Protein AF-0000000066530094 (afdb_homodimer)

Nearest PDB structures (foldseek):
  2plg-assembly1_A  TM=6.457E-01  e=2.952E-02  Synechococcus elongatus
  6mr3-assembly2_C-2  TM=5.557E-01  e=5.091E+00  Streptococcus mutans UA159
  1m5x-assembly1_B  TM=3.808E-01  e=1.757E+00  Monomastix sp. OKE-1
  1bv8-assembly1_A  TM=3.230E-01  e=1.486E+00  Homo sapiens
  3fd2-assembly1_A  TM=3.458E-01  e=4.552E+00  Monomastix sp. OKE-1

Solvent-accessible surface area (backbone atoms only — not comparable to full-atom values): 17497 Å² total; per-residue (Å²): 128,86,78,78,70,62,38,46,54,41,32,73,66,59,50,50,48,52,43,41,73,73,71,34,62,75,41,82,43,74,56,95,86,43,64,31,39,36,38,52,58,96,86,45,59,32,38,38,39,69,56,51,72,42,92,54,81,82,24,18,26,28,34,30,42,36,32,69,42,78,55,84,78,79,77,64,85,58,53,47,53,53,46,33,62,74,46,78,69,44,36,44,24,74,57,91,58,24,42,34,41,34,34,65,45,75,28,40,58,13,23,29,67,51,19,55,49,47,52,55,52,47,49,54,50,49,52,52,50,49,54,52,48,52,53,52,49,50,51,52,51,50,50,52,51,50,54,52,52,63,70,64,52,75,76,76,70,80,124,128,88,78,78,70,62,38,46,52,39,35,73,64,57,49,48,49,54,43,39,74,72,72,36,62,76,43,83,43,75,56,96,87,43,64,32,39,37,37,53,59,97,85,46,58,32,37,38,39,67,56,50,71,44,92,52,81,82,25,18,27,27,35,33,43,36,32,70,41,76,54,83,78,80,76,64,87,59,53,44,54,53,46,34,62,72,46,78,69,45,35,44,24,74,56,90,60,24,42,34,42,35,34,64,47,77,28,39,59,13,22,29,67,53,19,55,49,46,52,56,52,48,50,54,51,49,52,52,50,49,54,51,50,52,53,51,49,50,50,50,52,50,51,53,52,49,54,52,52,62,69,65,53,72,76,76,70,83,124

Structure (mmCIF, N/CA/C/O backbone):
data_AF-0000000066530094-model_v1
#
loop_
_entity.id
_entity.type
_entity.pdbx_description
1 polymer 'YbjN domain-containing protein'
#
loop_
_atom_site.group_PDB
_atom_site.id
_atom_site.type_symbol
_atom_site.label_atom_id
_atom_site.label_alt_id
_atom_site.label_comp_id
_atom_site.label_asym_id
_atom_site.label_entity_id
_atom_site.label_seq_id
_atom_site.pdbx_PDB_ins_code
_atom_site.Cartn_x
_atom_site.Cartn_y
_atom_site.Cartn_z
_atom_site.occupancy
_atom_site.B_iso_or_equiv
_atom_site.auth_seq_id
_atom_site.auth_comp_id
_atom_site.auth_asym_id
_atom_site.auth_atom_id
_atom_site.pdbx_PDB_model_num
ATOM 1 N N . MET A 1 1 ? -3 -33.188 -10.383 1 38.59 1 MET A N 1
ATOM 2 C CA . MET A 1 1 ? -2.695 -32 -9.562 1 38.59 1 MET A CA 1
ATOM 3 C C . MET A 1 1 ? -3.41 -30.766 -10.086 1 38.59 1 MET A C 1
ATOM 5 O O . MET A 1 1 ? -3.354 -30.469 -11.281 1 38.59 1 MET A O 1
ATOM 9 N N . ASN A 1 2 ? -4.605 -30.344 -9.766 1 48.72 2 ASN A N 1
ATOM 10 C CA . ASN A 1 2 ? -5.52 -29.375 -10.344 1 48.72 2 ASN A CA 1
ATOM 11 C C . ASN A 1 2 ? -4.809 -28.062 -10.672 1 48.72 2 ASN A C 1
ATOM 13 O O . ASN A 1 2 ? -4.211 -27.438 -9.797 1 48.72 2 ASN A O 1
ATOM 17 N N . ASP A 1 3 ? -4.277 -27.875 -11.859 1 63.25 3 ASP A N 1
ATOM 18 C CA . ASP A 1 3 ? -3.434 -26.812 -12.398 1 63.25 3 ASP A CA 1
ATOM 19 C C . ASP A 1 3 ? -4.035 -25.438 -12.117 1 63.25 3 ASP A C 1
ATOM 21 O O . ASP A 1 3 ? -5.145 -25.141 -12.57 1 63.25 3 ASP A O 1
ATOM 25 N N . ILE A 1 4 ? -3.777 -24.781 -10.992 1 76.88 4 ILE A N 1
ATOM 26 C CA . ILE A 1 4 ? -4.262 -23.438 -10.703 1 76.88 4 ILE A CA 1
ATOM 27 C C . ILE A 1 4 ? -3.832 -22.484 -11.82 1 76.88 4 ILE A C 1
ATOM 29 O O . ILE A 1 4 ? -2.662 -22.469 -12.203 1 76.88 4 ILE A O 1
ATOM 33 N N . THR A 1 5 ? -4.918 -22.016 -12.484 1 88.75 5 THR A N 1
ATOM 34 C CA . THR A 1 5 ? -4.645 -21.016 -13.508 1 88.75 5 THR A CA 1
ATOM 35 C C . THR A 1 5 ? -4.332 -19.656 -12.859 1 88.75 5 THR A C 1
ATOM 37 O O . THR A 1 5 ? -5.168 -19.094 -12.148 1 88.75 5 THR A O 1
ATOM 40 N N . LEU A 1 6 ? -3.172 -19.172 -13.148 1 95.5 6 LEU A N 1
ATOM 41 C CA . LEU A 1 6 ? -2.715 -17.906 -12.562 1 95.5 6 LEU A CA 1
ATOM 42 C C . LEU A 1 6 ? -3.43 -16.734 -13.211 1 95.5 6 LEU A C 1
ATOM 44 O O . LEU A 1 6 ? -3.75 -16.766 -14.398 1 95.5 6 LEU A O 1
ATOM 48 N N . ILE A 1 7 ? -3.721 -15.773 -12.406 1 97.31 7 ILE A N 1
ATOM 49 C CA . ILE A 1 7 ? -4.227 -14.484 -12.859 1 97.31 7 ILE A CA 1
ATOM 50 C C . ILE A 1 7 ? -3.059 -13.523 -13.102 1 97.31 7 ILE A C 1
ATOM 52 O O . ILE A 1 7 ? -2.451 -13.023 -12.156 1 97.31 7 ILE A O 1
ATOM 56 N N . GLU A 1 8 ? -2.75 -13.266 -14.297 1 97.56 8 GLU A N 1
ATOM 57 C CA . GLU A 1 8 ? -1.594 -12.438 -14.633 1 97.56 8 GLU A CA 1
ATOM 58 C C . GLU A 1 8 ? -2.014 -11.016 -14.984 1 97.56 8 GLU A C 1
ATOM 60 O O . GLU A 1 8 ? -1.176 -10.109 -15.062 1 97.56 8 GLU A O 1
ATOM 65 N N . HIS A 1 9 ? -3.229 -10.859 -15.227 1 98.25 9 HIS A N 1
ATOM 66 C CA . HIS A 1 9 ? -3.896 -9.602 -15.531 1 98.25 9 HIS A CA 1
ATOM 67 C C . HIS A 1 9 ? -5.395 -9.688 -15.266 1 98.25 9 HIS A C 1
ATOM 69 O O . HIS A 1 9 ? -5.934 -10.789 -15.094 1 98.25 9 HIS A O 1
ATOM 75 N N . LEU A 1 10 ? -6.027 -8.562 -15.164 1 98.06 10 LEU A N 1
ATOM 76 C CA . LEU A 1 10 ? -7.449 -8.508 -14.844 1 98.06 10 LEU A CA 1
ATOM 77 C C . LEU A 1 10 ? -8.211 -7.707 -15.898 1 98.06 10 LEU A C 1
ATOM 79 O O . LEU A 1 10 ? -7.699 -6.707 -16.406 1 98.06 10 LEU A O 1
ATOM 83 N N . SER A 1 11 ? -9.352 -8.156 -16.188 1 97.94 11 SER A N 1
ATOM 84 C CA . SER A 1 11 ? -10.336 -7.375 -16.938 1 97.94 11 SER A CA 1
ATOM 85 C C . SER A 1 11 ? -11.461 -6.883 -16.031 1 97.94 11 SER A C 1
ATOM 87 O O . SER A 1 11 ? -11.578 -7.32 -14.883 1 97.94 11 SER A O 1
ATOM 89 N N . VAL A 1 12 ? -12.258 -5.988 -16.625 1 97.25 12 VAL A N 1
ATOM 90 C CA . VAL A 1 12 ? -13.43 -5.516 -15.898 1 97.25 12 VAL A CA 1
ATOM 91 C C . VAL A 1 12 ? -14.305 -6.703 -15.508 1 97.25 12 VAL A C 1
ATOM 93 O O . VAL A 1 12 ? -14.734 -6.816 -14.352 1 97.25 12 VAL A O 1
ATOM 96 N N . ASP A 1 13 ? -14.492 -7.641 -16.359 1 97.69 13 ASP A N 1
ATOM 97 C CA . ASP A 1 13 ? -15.359 -8.789 -16.125 1 97.69 13 ASP A CA 1
ATOM 98 C C . ASP A 1 13 ? -14.766 -9.727 -15.086 1 97.69 13 ASP A C 1
ATOM 100 O O . ASP A 1 13 ? -15.469 -10.211 -14.195 1 97.69 13 ASP A O 1
ATOM 104 N N . SER A 1 14 ? -13.5 -10.016 -15.227 1 97.56 14 SER A N 1
ATOM 105 C CA . SER A 1 14 ? -12.883 -10.977 -14.312 1 97.56 14 SER A CA 1
ATOM 106 C C . SER A 1 14 ? -12.852 -10.438 -12.891 1 97.56 14 SER A C 1
ATOM 108 O O . SER A 1 14 ? -13.039 -11.195 -11.93 1 97.56 14 SER A O 1
ATOM 110 N N . LEU A 1 15 ? -12.57 -9.125 -12.727 1 98.31 15 LEU A N 1
ATOM 111 C CA . LEU A 1 15 ? -12.562 -8.562 -11.375 1 98.31 15 LEU A CA 1
ATOM 112 C C . LEU A 1 15 ? -13.977 -8.469 -10.82 1 98.31 15 LEU A C 1
ATOM 114 O O . LEU A 1 15 ? -14.195 -8.688 -9.625 1 98.31 15 LEU A O 1
ATOM 118 N N . THR A 1 16 ? -14.953 -8.133 -11.656 1 98.31 16 THR A N 1
ATOM 119 C CA . THR A 1 16 ? -16.359 -8.172 -11.25 1 98.31 16 THR A CA 1
ATOM 120 C C . THR A 1 16 ? -16.719 -9.539 -10.703 1 98.31 16 THR A C 1
ATOM 122 O O . THR A 1 16 ? -17.297 -9.648 -9.617 1 98.31 16 THR A O 1
ATOM 125 N N . GLU A 1 17 ? -16.328 -10.578 -11.398 1 98.19 17 GLU A N 1
ATOM 126 C CA . GLU A 1 17 ? -16.625 -11.945 -10.984 1 98.19 17 GLU A CA 1
ATOM 127 C C . GLU A 1 17 ? -15.953 -12.273 -9.656 1 98.19 17 GLU A C 1
ATOM 129 O O . GLU A 1 17 ? -16.547 -12.922 -8.789 1 98.19 17 GLU A O 1
ATOM 134 N N . ALA A 1 18 ? -14.727 -11.836 -9.516 1 98.12 18 ALA A N 1
ATOM 135 C CA . ALA A 1 18 ? -13.992 -12.094 -8.281 1 98.12 18 ALA A CA 1
ATOM 136 C C . ALA A 1 18 ? -14.688 -11.445 -7.086 1 98.12 18 ALA A C 1
ATOM 138 O O . ALA A 1 18 ? -14.812 -12.062 -6.023 1 98.12 18 ALA A O 1
ATOM 139 N N . LEU A 1 19 ? -15.109 -10.203 -7.238 1 98.5 19 LEU A N 1
ATOM 140 C CA . LEU A 1 19 ? -15.805 -9.484 -6.176 1 98.5 19 LEU A CA 1
ATOM 141 C C . LEU A 1 19 ? -17.141 -10.141 -5.863 1 98.5 19 LEU A C 1
ATOM 143 O O . LEU A 1 19 ? -17.5 -10.312 -4.691 1 98.5 19 LEU A O 1
ATOM 147 N N . GLN A 1 20 ? -17.844 -10.547 -6.906 1 98.31 20 GLN A N 1
ATOM 148 C CA . GLN A 1 20 ? -19.141 -11.195 -6.723 1 98.31 20 GLN A CA 1
ATOM 149 C C . GLN A 1 20 ? -18.984 -12.555 -6.051 1 98.31 20 GLN A C 1
ATOM 151 O O . GLN A 1 20 ? -19.781 -12.93 -5.195 1 98.31 20 GLN A O 1
ATOM 156 N N . ASP A 1 21 ? -17.969 -13.242 -6.434 1 97.56 21 ASP A N 1
ATOM 157 C CA . ASP A 1 21 ? -17.688 -14.531 -5.809 1 97.56 21 ASP A CA 1
ATOM 158 C C . ASP A 1 21 ? -17.422 -14.367 -4.316 1 97.56 21 ASP A C 1
ATOM 160 O O . ASP A 1 21 ? -17.656 -15.281 -3.529 1 97.56 21 ASP A O 1
ATOM 164 N N . ALA A 1 22 ? -16.891 -13.219 -3.965 1 96.81 22 ALA A N 1
ATOM 165 C CA . ALA A 1 22 ? -16.594 -12.938 -2.562 1 96.81 22 ALA A CA 1
ATOM 166 C C . ALA A 1 22 ? -17.844 -12.453 -1.827 1 96.81 22 ALA A C 1
ATOM 168 O O . ALA A 1 22 ? -17.797 -12.219 -0.618 1 96.81 22 ALA A O 1
ATOM 169 N N . GLY A 1 23 ? -18.906 -12.211 -2.553 1 96.88 23 GLY A N 1
ATOM 170 C CA . GLY A 1 23 ? -20.188 -11.891 -1.917 1 96.88 23 GLY A CA 1
ATOM 171 C C . GLY A 1 23 ? -20.547 -10.43 -2.029 1 96.88 23 GLY A C 1
ATOM 172 O O . GLY A 1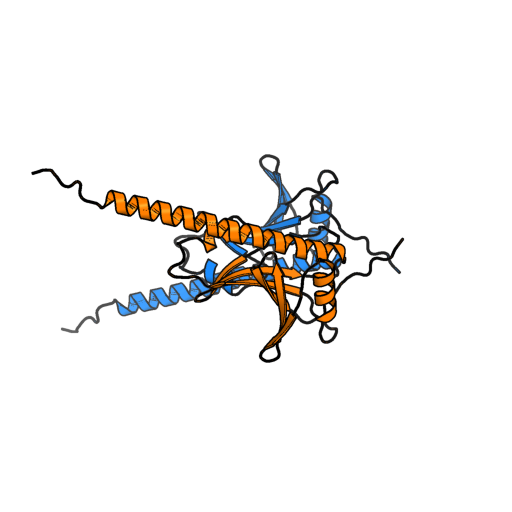 23 ? -21.469 -9.961 -1.351 1 96.88 23 GLY A O 1
ATOM 173 N N . TYR A 1 24 ? -19.859 -9.727 -2.906 1 98.19 24 TYR A N 1
ATOM 174 C CA . TYR A 1 24 ? -20.125 -8.297 -3.002 1 98.19 24 TYR A CA 1
ATOM 175 C C . TYR A 1 24 ? -20.938 -7.969 -4.25 1 98.19 24 TYR A C 1
ATOM 177 O O . TYR A 1 24 ? -20.797 -8.641 -5.277 1 98.19 24 TYR A O 1
ATOM 185 N N . ARG A 1 25 ? -21.781 -6.957 -4.094 1 97.5 25 ARG A N 1
ATOM 186 C CA . ARG A 1 25 ? -22.422 -6.395 -5.273 1 97.5 25 ARG A CA 1
ATOM 187 C C . ARG A 1 25 ? -21.469 -5.484 -6.043 1 97.5 25 ARG A C 1
ATOM 189 O O . ARG A 1 25 ? -20.625 -4.816 -5.445 1 97.5 25 ARG A O 1
ATOM 196 N N . VAL A 1 26 ? -21.609 -5.449 -7.363 1 98.44 26 VAL A N 1
ATOM 197 C CA . VAL A 1 26 ? -20.719 -4.656 -8.195 1 98.44 26 VAL A CA 1
ATOM 198 C C . VAL A 1 26 ? -21.5 -3.932 -9.273 1 98.44 26 VAL A C 1
ATOM 200 O O . VAL A 1 26 ? -22.344 -4.535 -9.953 1 98.44 26 VAL A O 1
ATOM 203 N N . ASN A 1 27 ? -21.297 -2.656 -9.398 1 97.88 27 ASN A N 1
ATOM 204 C CA . ASN A 1 27 ? -21.812 -1.842 -10.492 1 97.88 27 ASN A CA 1
ATOM 205 C C . ASN A 1 27 ? -20.688 -1.241 -11.32 1 97.88 27 ASN A C 1
ATOM 207 O O . ASN A 1 27 ? -19.75 -0.667 -10.773 1 97.88 27 ASN A O 1
ATOM 211 N N . ARG A 1 28 ? -20.828 -1.419 -12.602 1 96.69 28 ARG A N 1
ATOM 212 C CA . ARG A 1 28 ? -19.844 -0.827 -13.5 1 96.69 28 ARG A CA 1
ATOM 213 C C . ARG A 1 28 ? -20.188 0.631 -13.797 1 96.69 28 ARG A C 1
ATOM 215 O O . ARG A 1 28 ? -21.344 0.968 -14.047 1 96.69 28 ARG A O 1
ATOM 222 N N . SER A 1 29 ? -19.203 1.405 -13.617 1 95.88 29 SER A N 1
ATOM 223 C CA . SER A 1 29 ? -19.375 2.822 -13.914 1 95.88 29 SER A CA 1
ATOM 224 C C . SER A 1 29 ? -18.328 3.301 -14.922 1 95.88 29 SER A C 1
ATOM 226 O O . SER A 1 29 ? -17.172 2.91 -14.844 1 95.88 29 SER A O 1
ATOM 228 N N . GLU A 1 30 ? -18.766 4.105 -15.953 1 92.19 30 GLU A N 1
ATOM 229 C CA . GLU A 1 30 ? -17.844 4.688 -16.938 1 92.19 30 GLU A CA 1
ATOM 230 C C . GLU A 1 30 ? -17.938 6.207 -16.938 1 92.19 30 GLU A C 1
ATOM 232 O O . GLU A 1 30 ? -19.031 6.766 -17.047 1 92.19 30 GLU A O 1
ATOM 237 N N . GLN A 1 31 ? -16.859 6.797 -16.594 1 85.25 31 GLN A N 1
ATOM 238 C CA . GLN A 1 31 ? -16.812 8.25 -16.672 1 85.25 31 GLN A CA 1
ATOM 239 C C . GLN A 1 31 ? -15.625 8.711 -17.516 1 85.25 31 GLN A C 1
ATOM 241 O O . GLN A 1 31 ? -14.477 8.406 -17.203 1 85.25 31 GLN A O 1
ATOM 246 N N . ASN A 1 32 ? -15.859 9.539 -18.516 1 86.75 32 ASN A N 1
ATOM 247 C CA . ASN A 1 32 ? -14.836 10.07 -19.422 1 86.75 32 ASN A CA 1
ATOM 248 C C . ASN A 1 32 ? -13.953 8.961 -19.969 1 86.75 32 ASN A C 1
ATOM 250 O O . ASN A 1 32 ? -12.727 9.078 -19.969 1 86.75 32 ASN A O 1
ATOM 254 N N . GLY A 1 33 ? -14.484 7.855 -20.234 1 86.25 33 GLY A N 1
ATOM 255 C CA . GLY A 1 33 ? -13.766 6.758 -20.859 1 86.25 33 GLY A CA 1
ATOM 256 C C . GLY A 1 33 ? -13.031 5.883 -19.875 1 86.25 33 GLY A C 1
ATOM 257 O O . GLY A 1 33 ? -12.383 4.902 -20.25 1 86.25 33 GLY A O 1
ATOM 258 N N . VAL A 1 34 ? -13.117 6.246 -18.703 1 89.31 34 VAL A N 1
ATOM 259 C CA . VAL A 1 34 ? -12.43 5.465 -17.672 1 89.31 34 VAL A CA 1
ATOM 260 C C . VAL A 1 34 ? -13.445 4.59 -16.938 1 89.31 34 VAL A C 1
ATOM 262 O O . VAL A 1 34 ? -14.43 5.094 -16.391 1 89.31 34 VAL A O 1
ATOM 265 N N . VAL A 1 35 ? -13.188 3.305 -17 1 94.44 35 VAL A N 1
ATOM 266 C CA . VAL A 1 35 ? -14.086 2.355 -16.359 1 94.44 35 VAL A CA 1
ATOM 267 C C . VAL A 1 35 ? -13.641 2.109 -14.922 1 94.44 35 VAL A C 1
ATOM 269 O O . VAL A 1 35 ? -12.445 1.965 -14.648 1 94.44 35 VAL A O 1
ATOM 272 N N . GLN A 1 36 ? -14.609 2.119 -13.992 1 97.31 36 GLN A N 1
ATOM 273 C CA . GLN A 1 36 ? -14.375 1.711 -12.609 1 97.31 36 GLN A CA 1
ATOM 274 C C . GLN A 1 36 ? -15.508 0.821 -12.102 1 97.31 36 GLN A C 1
ATOM 276 O O . GLN A 1 36 ? -16.594 0.783 -12.688 1 97.31 36 GLN A O 1
ATOM 281 N N . LEU A 1 37 ? -15.258 0.032 -11.141 1 98.56 37 LEU A N 1
ATOM 282 C CA . LEU A 1 37 ? -16.266 -0.778 -10.461 1 98.56 37 LEU A CA 1
ATOM 283 C C . LEU A 1 37 ? -16.688 -0.135 -9.148 1 98.56 37 LEU A C 1
ATOM 285 O O . LEU A 1 37 ? -15.836 0.34 -8.383 1 98.56 37 LEU A O 1
ATOM 289 N N . LEU A 1 38 ? -17.953 0.002 -8.977 1 98.31 38 LEU A N 1
ATOM 290 C CA . LEU A 1 38 ? -18.5 0.493 -7.715 1 98.31 38 LEU A CA 1
ATOM 291 C C . LEU A 1 38 ? -19.062 -0.653 -6.879 1 98.31 38 LEU A C 1
ATOM 293 O O . LEU A 1 38 ? -19.766 -1.52 -7.402 1 98.31 38 LEU A O 1
ATOM 297 N N . SER A 1 39 ? -18.703 -0.698 -5.598 1 98.5 39 SER A N 1
ATOM 298 C CA . SER A 1 39 ? -19.172 -1.728 -4.668 1 98.5 39 SER A CA 1
ATOM 299 C C . SER A 1 39 ? -19.375 -1.158 -3.268 1 98.5 39 SER A C 1
ATOM 301 O O . SER A 1 39 ? -19.453 0.06 -3.092 1 98.5 39 SER A O 1
ATOM 303 N N . ALA A 1 40 ? -19.703 -2.02 -2.369 1 97.88 40 ALA A N 1
ATOM 304 C CA . ALA A 1 40 ? -19.922 -1.606 -0.983 1 97.88 40 ALA A CA 1
ATOM 305 C C . ALA A 1 40 ? -19.688 -2.771 -0.025 1 97.88 40 ALA A C 1
ATOM 307 O O . ALA A 1 40 ? -19.875 -3.934 -0.396 1 97.88 40 ALA A O 1
ATOM 308 N N . SER A 1 41 ? -19.219 -2.467 1.091 1 95.75 41 SER A N 1
ATOM 309 C CA . SER A 1 41 ? -19.109 -3.395 2.211 1 95.75 41 SER A CA 1
ATOM 310 C C . SER A 1 41 ? -19.719 -2.805 3.48 1 95.75 41 SER A C 1
ATOM 312 O O . SER A 1 41 ? -19.25 -1.78 3.979 1 95.75 41 SER A O 1
ATOM 314 N N . GLN A 1 42 ? -20.75 -3.363 4.023 1 92.19 42 GLN A N 1
ATOM 315 C CA . GLN A 1 42 ? -21.422 -2.947 5.25 1 92.19 42 GLN A CA 1
ATOM 316 C C . GLN A 1 42 ? -21.859 -1.483 5.176 1 92.19 42 GLN A C 1
ATOM 318 O O . GLN A 1 42 ? -21.594 -0.707 6.094 1 92.19 42 GLN A O 1
ATOM 323 N N . GLY A 1 43 ? -22.328 -1.081 3.982 1 93.75 43 GLY A N 1
ATOM 324 C CA . GLY A 1 43 ? -22.875 0.25 3.803 1 93.75 43 GLY A CA 1
ATOM 325 C C . GLY A 1 43 ? -21.844 1.284 3.414 1 93.75 43 GLY A C 1
ATOM 326 O O . GLY A 1 43 ? -22.172 2.445 3.168 1 93.75 43 GLY A O 1
ATOM 327 N N . ILE A 1 44 ? -20.562 0.891 3.404 1 96.56 44 ILE A N 1
ATOM 328 C CA . ILE A 1 44 ? -19.5 1.81 3.014 1 96.56 44 ILE A CA 1
ATOM 329 C C . ILE A 1 44 ? -19.188 1.626 1.531 1 96.56 44 ILE A C 1
ATOM 331 O O . ILE A 1 44 ? -18.703 0.566 1.12 1 96.56 44 ILE A O 1
ATOM 335 N N . GLY A 1 45 ? -19.469 2.643 0.756 1 98 45 GLY A N 1
ATOM 336 C CA . GLY A 1 45 ? -19.203 2.586 -0.673 1 98 45 GLY A CA 1
ATOM 337 C C . GLY A 1 45 ? -17.734 2.76 -1.016 1 98 45 GLY A C 1
ATOM 338 O O . GLY A 1 45 ? -17.016 3.506 -0.345 1 98 45 GLY A O 1
ATOM 339 N N . TYR A 1 46 ? -17.297 2.051 -2.029 1 98.44 46 TYR A N 1
ATOM 340 C CA . TYR A 1 46 ? -15.938 2.217 -2.537 1 98.44 46 TYR A CA 1
ATOM 341 C C . TYR A 1 46 ? -15.883 1.949 -4.039 1 98.44 46 TYR A C 1
ATOM 343 O O . TYR A 1 46 ? -16.828 1.42 -4.617 1 98.44 46 TYR A O 1
ATOM 351 N N . ALA A 1 47 ? -14.812 2.383 -4.586 1 98.19 47 ALA A N 1
ATOM 352 C CA . ALA A 1 47 ? -14.578 2.182 -6.016 1 98.19 47 ALA A CA 1
ATOM 353 C C . ALA A 1 47 ? -13.336 1.318 -6.246 1 98.19 47 ALA A C 1
ATOM 355 O O . ALA A 1 47 ? -12.453 1.253 -5.391 1 98.19 47 ALA A O 1
ATOM 356 N N . VAL A 1 48 ? -13.352 0.597 -7.367 1 98.62 48 VAL A N 1
ATOM 357 C CA . VAL A 1 48 ? -12.18 -0.12 -7.867 1 98.62 48 VAL A CA 1
ATOM 358 C C . VAL A 1 48 ? -11.742 0.476 -9.203 1 98.62 48 VAL A C 1
ATOM 360 O O . VAL A 1 48 ? -12.492 0.461 -10.172 1 98.62 48 VAL A O 1
ATOM 363 N N . ARG A 1 49 ? -10.516 0.999 -9.164 1 97.94 49 ARG A N 1
ATOM 364 C CA . ARG A 1 49 ? -9.977 1.645 -10.359 1 97.94 49 ARG A CA 1
ATOM 365 C C . ARG A 1 49 ? -8.828 0.837 -10.945 1 97.94 49 ARG A C 1
ATOM 367 O O . ARG A 1 49 ? -7.898 0.455 -10.227 1 97.94 49 ARG A O 1
ATOM 374 N N . PHE A 1 50 ? -8.906 0.677 -12.219 1 97.88 50 PHE A N 1
ATOM 375 C CA . PHE A 1 50 ? -7.879 -0.1 -12.898 1 97.88 50 PHE A CA 1
ATOM 376 C C . PHE A 1 50 ? -6.641 0.751 -13.164 1 97.88 50 PHE A C 1
ATOM 378 O O . PHE A 1 50 ? -6.754 1.936 -13.484 1 97.88 50 PHE A O 1
ATOM 385 N N . GLY A 1 51 ? -5.484 0.064 -13 1 96.69 51 GLY A N 1
ATOM 386 C CA . GLY A 1 51 ? -4.227 0.794 -13.07 1 96.69 51 GLY A CA 1
ATOM 387 C C . GLY A 1 51 ? -3.504 0.609 -14.391 1 96.69 51 GLY A C 1
ATOM 388 O O . GLY A 1 51 ? -4.027 0.969 -15.445 1 96.69 51 GLY A O 1
ATOM 389 N N . ASN A 1 52 ? -2.395 -0.029 -14.398 1 96.81 52 ASN A N 1
ATOM 390 C CA . ASN A 1 52 ? -1.522 -0.148 -15.562 1 96.81 52 ASN A CA 1
ATOM 391 C C . ASN A 1 52 ? -2.062 -1.163 -16.562 1 96.81 52 ASN A C 1
ATOM 393 O O . ASN A 1 52 ? -2.426 -2.279 -16.188 1 96.81 52 ASN A O 1
ATOM 397 N N . PRO A 1 53 ? -2.059 -0.834 -17.844 1 97.25 53 PRO A N 1
ATOM 398 C CA . PRO A 1 53 ? -2.529 -1.772 -18.859 1 97.25 53 PRO A CA 1
ATOM 399 C C . PRO A 1 53 ? -1.564 -2.936 -19.078 1 97.25 53 PRO A C 1
ATOM 401 O O . PRO A 1 53 ? -0.349 -2.768 -18.953 1 97.25 53 PRO A O 1
ATOM 404 N N . ALA A 1 54 ? -2.113 -4.043 -19.359 1 97.69 54 ALA A N 1
ATOM 405 C CA . ALA A 1 54 ? -1.339 -5.199 -19.812 1 97.69 54 ALA A CA 1
ATOM 406 C C . ALA A 1 54 ? -1.183 -5.203 -21.328 1 97.69 54 ALA A C 1
ATOM 408 O O . ALA A 1 54 ? -1.729 -4.336 -22.016 1 97.69 54 ALA A O 1
ATOM 409 N N . ALA A 1 55 ? -0.373 -6.09 -21.797 1 95.75 55 ALA A N 1
ATOM 410 C CA . ALA A 1 55 ? -0.225 -6.258 -23.234 1 95.75 55 ALA A CA 1
ATOM 411 C C . ALA A 1 55 ? -1.523 -6.754 -23.859 1 95.75 55 ALA A C 1
ATOM 413 O O . ALA A 1 55 ? -1.832 -6.414 -25.016 1 95.75 55 ALA A O 1
ATOM 414 N N . THR A 1 56 ? -2.268 -7.527 -23.109 1 93.69 56 THR A N 1
ATOM 415 C CA . THR A 1 56 ? -3.578 -8 -23.547 1 93.69 56 THR A CA 1
ATOM 416 C C . THR A 1 56 ? -4.594 -6.863 -23.531 1 93.69 56 THR A C 1
ATOM 418 O O . THR A 1 56 ? -4.691 -6.121 -22.547 1 93.69 56 THR A O 1
ATOM 421 N N . PRO A 1 57 ? -5.316 -6.656 -24.594 1 93.56 57 PRO A N 1
ATOM 422 C CA . PRO A 1 57 ? -6.289 -5.562 -24.656 1 93.56 57 PRO A CA 1
ATOM 423 C C . PRO A 1 57 ? -7.301 -5.605 -23.5 1 93.56 57 PRO A C 1
ATOM 425 O O . PRO A 1 57 ? -7.719 -6.688 -23.094 1 93.56 57 PRO A O 1
ATOM 428 N N . ALA A 1 58 ? -7.633 -4.469 -23.016 1 93.44 58 ALA A N 1
ATOM 429 C CA . ALA A 1 58 ? -8.656 -4.281 -22 1 93.44 58 ALA A CA 1
ATOM 430 C C . ALA A 1 58 ? -8.32 -5.086 -20.734 1 93.44 58 ALA A C 1
ATOM 432 O O . ALA A 1 58 ? -9.211 -5.68 -20.125 1 93.44 58 ALA A O 1
ATOM 433 N N . SER A 1 59 ? -7.051 -5.262 -20.5 1 97.31 59 SER A N 1
ATOM 434 C CA . SER A 1 59 ? -6.555 -5.961 -19.328 1 97.31 59 SER A CA 1
ATOM 435 C C . SER A 1 59 ? -5.555 -5.105 -18.562 1 97.31 59 SER A C 1
ATOM 437 O O . SER A 1 59 ? -4.902 -4.234 -19.141 1 97.31 59 SER A O 1
ATOM 439 N N . TYR A 1 60 ? -5.484 -5.41 -17.297 1 98.44 60 TYR A N 1
ATOM 440 C CA . TYR A 1 60 ? -4.703 -4.535 -16.438 1 98.44 60 TYR A CA 1
ATOM 441 C C . TYR A 1 60 ? -3.826 -5.348 -15.492 1 98.44 60 TYR A C 1
ATOM 443 O O . TYR A 1 60 ? -4.211 -6.434 -15.055 1 98.44 60 TYR A O 1
ATOM 451 N N . LEU A 1 61 ? -2.746 -4.773 -15.07 1 98.56 61 LEU A N 1
ATOM 452 C CA . LEU A 1 61 ? -1.732 -5.449 -14.266 1 98.56 61 LEU A CA 1
ATOM 453 C C . LEU A 1 61 ? -1.96 -5.199 -12.781 1 98.56 61 LEU A C 1
ATOM 455 O O . LEU A 1 61 ? -1.378 -5.883 -11.938 1 98.56 61 LEU A O 1
ATOM 459 N N . ASP A 1 62 ? -2.75 -4.176 -12.477 1 98.56 62 ASP A N 1
ATOM 460 C CA . ASP A 1 62 ? -3.01 -3.773 -11.094 1 98.56 62 ASP A CA 1
ATOM 461 C C . ASP A 1 62 ? -4.316 -2.99 -10.992 1 98.56 62 ASP A C 1
ATOM 463 O O . ASP A 1 62 ? -4.945 -2.678 -12 1 98.56 62 ASP A O 1
ATOM 467 N N . PHE A 1 63 ? -4.734 -2.777 -9.797 1 98.62 63 PHE A N 1
ATOM 468 C CA . PHE A 1 63 ? -5.91 -1.957 -9.516 1 98.62 63 PHE A CA 1
ATOM 469 C C . PHE A 1 63 ? -5.832 -1.358 -8.117 1 98.62 63 PHE A C 1
ATOM 471 O O . PHE A 1 63 ? -4.977 -1.741 -7.32 1 98.62 63 PHE A O 1
ATOM 478 N N . THR A 1 64 ? -6.691 -0.358 -7.863 1 98.69 64 THR A N 1
ATOM 479 C CA . THR A 1 64 ? -6.742 0.32 -6.574 1 98.69 64 THR A CA 1
ATOM 480 C C . THR A 1 64 ? -8.156 0.294 -6.004 1 98.69 64 THR A C 1
ATOM 482 O O . THR A 1 64 ? -9.117 0.67 -6.684 1 98.69 64 THR A O 1
ATOM 485 N N . PHE A 1 65 ? -8.297 -0.251 -4.777 1 98.81 65 PHE A N 1
ATOM 486 C CA . PHE A 1 65 ? -9.5 0.006 -3.996 1 98.81 65 PHE A CA 1
ATOM 487 C C . PHE A 1 65 ? -9.477 1.416 -3.416 1 98.81 65 PHE A C 1
ATOM 489 O O . PHE A 1 65 ? -8.453 1.868 -2.906 1 98.81 65 PHE A O 1
ATOM 496 N N . SER A 1 66 ? -10.641 2.09 -3.475 1 98.56 66 SER A N 1
ATOM 497 C CA . SER A 1 66 ? -10.672 3.469 -3.002 1 98.56 66 SER A CA 1
ATOM 498 C C . SER A 1 66 ? -11.984 3.789 -2.299 1 98.56 66 SER A C 1
ATOM 500 O O . SER A 1 66 ? -13.062 3.586 -2.863 1 98.56 66 SER A O 1
ATOM 502 N N . CYS A 1 67 ? -11.906 4.234 -1.1 1 98.5 67 CYS A N 1
ATOM 503 C CA . CYS A 1 67 ? -13.047 4.746 -0.351 1 98.5 67 CYS A CA 1
ATOM 504 C C . CYS A 1 67 ? -12.883 6.234 -0.067 1 98.5 67 CYS A C 1
ATOM 506 O O . CYS A 1 67 ? -11.914 6.652 0.564 1 98.5 67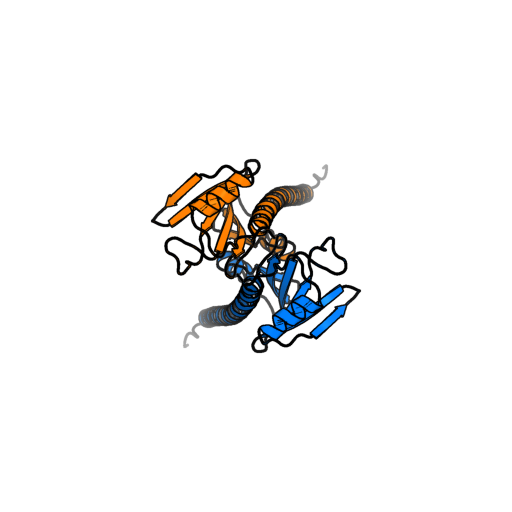 CYS A O 1
ATOM 508 N N . ALA A 1 68 ? -13.789 6.992 -0.492 1 97.62 68 ALA A N 1
ATOM 509 C CA . ALA A 1 68 ? -13.781 8.438 -0.271 1 97.62 68 ALA A CA 1
ATOM 510 C C . ALA A 1 68 ? -14.953 8.867 0.603 1 97.62 68 ALA A C 1
ATOM 512 O O . ALA A 1 68 ? -16.109 8.617 0.264 1 97.62 68 ALA A O 1
ATOM 513 N N . LEU A 1 69 ? -14.617 9.492 1.696 1 96 69 LEU A N 1
ATOM 514 C CA . LEU A 1 69 ? -15.633 10.008 2.605 1 96 69 LEU A CA 1
ATOM 515 C C . LEU A 1 69 ? -15.625 11.531 2.625 1 96 69 LEU A C 1
ATOM 517 O O . LEU A 1 69 ? -14.562 12.148 2.711 1 96 69 LEU A O 1
ATOM 521 N N . ARG A 1 70 ? -16.688 12.133 2.523 1 94 70 ARG A N 1
ATOM 522 C CA . ARG A 1 70 ? -16.781 13.586 2.639 1 94 70 ARG A CA 1
ATOM 523 C C . ARG A 1 70 ? -16.578 14.031 4.082 1 94 70 ARG A C 1
ATOM 525 O O . ARG A 1 70 ? -17.172 13.461 5 1 94 70 ARG A O 1
ATOM 532 N N . VAL A 1 71 ? -15.742 14.898 4.258 1 86.75 71 VAL A N 1
ATOM 533 C CA . VAL A 1 71 ? -15.461 15.445 5.582 1 86.75 71 VAL A CA 1
ATOM 534 C C . VAL A 1 71 ? -16.281 16.719 5.801 1 86.75 71 VAL A C 1
ATOM 536 O O . VAL A 1 71 ? -16.328 17.594 4.93 1 86.75 71 VAL A O 1
ATOM 539 N N . GLN A 1 72 ? -17 16.625 6.957 1 83.94 72 GLN A N 1
ATOM 540 C CA . GLN A 1 72 ? -17.703 17.844 7.359 1 83.94 72 GLN A CA 1
ATOM 541 C C . GLN A 1 72 ? -16.844 18.688 8.305 1 83.94 72 GLN A C 1
ATOM 543 O O . GLN A 1 72 ? -16.375 18.203 9.336 1 83.94 72 GLN A O 1
ATOM 548 N N . GLY A 1 73 ? -16.453 19.906 7.93 1 80.81 73 GLY A N 1
ATOM 549 C CA . GLY A 1 73 ? -15.617 20.766 8.758 1 80.81 73 GLY A CA 1
ATOM 550 C C . GLY A 1 73 ? -14.141 20.484 8.586 1 80.81 73 GLY A C 1
ATOM 551 O O . GLY A 1 73 ? -13.695 20.062 7.516 1 80.81 73 GLY A O 1
ATOM 552 N N . GLU A 1 74 ? -13.398 20.781 9.672 1 80.94 74 GLU A N 1
ATOM 553 C CA . GLU A 1 74 ? -11.945 20.625 9.586 1 80.94 74 GLU A CA 1
ATOM 554 C C . GLU A 1 74 ? -11.508 19.25 10.078 1 80.94 74 GLU A C 1
ATOM 556 O O . GLU A 1 74 ? -12.039 18.75 11.07 1 80.94 74 GLU A O 1
ATOM 561 N N . LEU A 1 75 ? -10.648 18.641 9.352 1 83.25 75 LEU A N 1
ATOM 562 C CA . LEU A 1 75 ? -10.047 17.375 9.773 1 83.25 75 LEU A CA 1
ATOM 563 C C . LEU A 1 75 ? -9.047 17.609 10.906 1 83.25 75 LEU A C 1
ATOM 565 O O . LEU A 1 75 ? -8.234 18.531 10.844 1 83.25 75 LEU A O 1
ATOM 569 N N . PRO A 1 76 ? -9.188 16.844 11.938 1 83.19 76 PRO A N 1
ATOM 570 C CA . PRO A 1 76 ? -8.188 16.969 13.008 1 83.19 76 PRO A CA 1
ATOM 571 C C . PRO A 1 76 ? -6.758 16.844 12.492 1 83.19 76 PRO A C 1
ATOM 573 O O . PRO A 1 76 ? -6.469 15.992 11.648 1 83.19 76 PRO A O 1
ATOM 576 N N . ALA A 1 77 ? -6 17.719 13.062 1 82.06 77 ALA A N 1
ATOM 577 C CA . ALA A 1 77 ? -4.594 17.719 12.672 1 82.06 77 ALA A CA 1
ATOM 578 C C . ALA A 1 77 ? -3.943 16.375 12.945 1 82.06 77 ALA A C 1
ATOM 580 O O . ALA A 1 77 ? -4.168 15.766 13.992 1 82.06 77 ALA A O 1
ATOM 581 N N . GLY A 1 78 ? -3.223 15.836 11.992 1 89.06 78 GLY A N 1
ATOM 582 C CA . GLY A 1 78 ? -2.43 14.641 12.203 1 89.06 78 GLY A CA 1
ATOM 583 C C . GLY A 1 78 ? -3.188 13.359 11.898 1 89.06 78 GLY A C 1
ATOM 584 O O . GLY A 1 78 ? -2.613 12.273 11.922 1 89.06 78 GLY A O 1
ATOM 585 N N . LEU A 1 79 ? -4.453 13.477 11.625 1 92.75 79 LEU A N 1
ATOM 586 C CA . LEU A 1 79 ? -5.301 12.305 11.422 1 92.75 79 LEU A CA 1
ATOM 587 C C . LEU A 1 79 ? -4.723 11.398 10.336 1 92.75 79 LEU A C 1
ATOM 589 O O . LEU A 1 79 ? -4.535 10.203 10.555 1 92.75 79 LEU A O 1
ATOM 593 N N . THR A 1 80 ? -4.434 11.984 9.164 1 95.31 80 THR A N 1
ATOM 594 C CA . THR A 1 80 ? -3.932 11.18 8.055 1 95.31 80 THR A CA 1
ATOM 595 C C . THR A 1 80 ? -2.514 10.688 8.336 1 95.31 80 THR A C 1
ATOM 597 O O . THR A 1 80 ? -2.164 9.555 8.008 1 95.31 80 THR A O 1
ATOM 600 N N . GLU A 1 81 ? -1.74 11.531 9.016 1 93.06 81 GLU A N 1
ATOM 601 C CA . GLU A 1 81 ? -0.364 11.18 9.344 1 93.06 81 GLU A CA 1
ATOM 602 C C . GLU A 1 81 ? -0.316 9.977 10.289 1 93.06 81 GLU A C 1
ATOM 604 O O . GLU A 1 81 ? 0.486 9.062 10.094 1 93.06 81 GLU A O 1
ATOM 609 N N . ARG A 1 82 ? -1.14 10.008 11.289 1 93.88 82 ARG A N 1
ATOM 610 C CA . ARG A 1 82 ? -1.16 8.922 12.258 1 93.88 82 ARG A CA 1
ATOM 611 C C . ARG A 1 82 ? -1.596 7.613 11.609 1 93.88 82 ARG A C 1
ATOM 613 O O . ARG A 1 82 ? -1.06 6.551 11.93 1 93.88 82 ARG A O 1
ATOM 620 N N . TRP A 1 83 ? -2.582 7.66 10.766 1 96.31 83 TRP A N 1
ATOM 621 C CA . TRP A 1 83 ? -3.004 6.473 10.031 1 96.31 83 TRP A CA 1
ATOM 622 C C . TRP A 1 83 ? -1.844 5.883 9.242 1 96.31 83 TRP A C 1
ATOM 624 O O . TRP A 1 83 ? -1.56 4.688 9.336 1 96.31 83 TRP A O 1
ATOM 634 N N . ASN A 1 84 ? -1.168 6.762 8.43 1 97 84 ASN A N 1
ATOM 635 C CA . ASN A 1 84 ? -0.136 6.301 7.508 1 97 84 ASN A CA 1
ATOM 636 C C . ASN A 1 84 ? 1.104 5.812 8.25 1 97 84 ASN A C 1
ATOM 638 O O . ASN A 1 84 ? 1.902 5.055 7.703 1 97 84 ASN A O 1
ATOM 642 N N . LEU A 1 85 ? 1.207 6.223 9.477 1 93.56 85 LEU A N 1
ATOM 643 C CA . LEU A 1 85 ? 2.291 5.77 10.344 1 93.56 85 LEU A CA 1
ATOM 644 C C . LEU A 1 85 ? 1.989 4.387 10.914 1 93.56 85 LEU A C 1
ATOM 646 O O . LEU A 1 85 ? 2.871 3.529 10.977 1 93.56 85 LEU A O 1
ATOM 650 N N . SER A 1 86 ? 0.783 4.078 11.203 1 94.88 86 SER A N 1
ATOM 651 C CA . SER A 1 86 ? 0.46 2.959 12.078 1 94.88 86 SER A CA 1
ATOM 652 C C . SER A 1 86 ? -0.197 1.822 11.305 1 94.88 86 SER A C 1
ATOM 654 O O . SER A 1 86 ? -0.267 0.692 11.789 1 94.88 86 SER A O 1
ATOM 656 N N . ARG A 1 87 ? -0.738 2.104 10.156 1 96.25 87 ARG A N 1
ATOM 657 C CA . ARG A 1 87 ? -1.504 1.089 9.438 1 96.25 87 ARG A CA 1
ATOM 658 C C . ARG A 1 87 ? -0.745 0.595 8.211 1 96.25 87 ARG A C 1
ATOM 660 O O . ARG A 1 87 ? 0.01 1.351 7.598 1 96.25 87 ARG A O 1
ATOM 667 N N . ARG A 1 88 ? -0.955 -0.652 7.961 1 97.81 88 ARG A N 1
ATOM 668 C CA . ARG A 1 88 ? -0.351 -1.266 6.785 1 97.81 88 ARG A CA 1
ATOM 669 C C . ARG A 1 88 ? -1.38 -1.454 5.676 1 97.81 88 ARG A C 1
ATOM 671 O O . ARG A 1 88 ? -2.586 -1.446 5.93 1 97.81 88 ARG A O 1
ATOM 678 N N . PHE A 1 89 ? -0.97 -1.488 4.426 1 98.19 89 PHE A N 1
ATOM 679 C CA . PHE A 1 89 ? -1.669 -1.898 3.215 1 98.19 89 PHE A CA 1
ATOM 680 C C . PHE A 1 89 ? -2.492 -0.747 2.65 1 98.19 89 PHE A C 1
ATOM 682 O O . PHE A 1 89 ? -2.746 -0.69 1.445 1 98.19 89 PHE A O 1
ATOM 689 N N . GLY A 1 90 ? -2.934 0.097 3.539 1 98.12 90 GLY A N 1
ATOM 690 C CA . GLY A 1 90 ? -3.75 1.212 3.084 1 98.12 90 GLY A CA 1
ATOM 691 C C . GLY A 1 90 ? -3.084 2.561 3.283 1 98.12 90 GLY A C 1
ATOM 692 O O . GLY A 1 90 ? -2.41 2.781 4.293 1 98.12 90 GLY A O 1
ATOM 693 N N . ARG A 1 91 ? -3.297 3.473 2.389 1 98.19 91 ARG A N 1
ATOM 694 C CA . ARG A 1 91 ? -2.82 4.848 2.459 1 98.19 91 ARG A CA 1
ATOM 695 C C . ARG A 1 91 ? -3.984 5.824 2.613 1 98.19 91 ARG A C 1
ATOM 697 O O . ARG A 1 91 ? -4.992 5.711 1.913 1 98.19 91 ARG A O 1
ATOM 704 N N . LEU A 1 92 ? -3.881 6.707 3.574 1 97.69 92 LEU A N 1
ATOM 705 C CA . LEU A 1 92 ? -4.926 7.691 3.84 1 97.69 92 LEU A CA 1
ATOM 706 C C . LEU A 1 92 ? -4.465 9.094 3.441 1 97.69 92 LEU A C 1
ATOM 708 O O . LEU A 1 92 ? -3.348 9.5 3.766 1 97.69 92 LEU A O 1
ATOM 712 N N . SER A 1 93 ? -5.281 9.781 2.703 1 97.31 93 SER A N 1
ATOM 713 C CA . SER A 1 93 ? -4.957 11.141 2.275 1 97.31 93 SER A CA 1
ATOM 714 C C . SER A 1 93 ? -6.207 12.016 2.225 1 97.31 93 SER A C 1
ATOM 716 O O . SER A 1 93 ? -7.328 11.5 2.145 1 97.31 93 SER A O 1
ATOM 718 N N . GLN A 1 94 ? -5.988 13.266 2.346 1 94.81 94 GLN A N 1
ATOM 719 C CA . GLN A 1 94 ? -7.07 14.219 2.154 1 94.81 94 GLN A CA 1
ATOM 720 C C . GLN A 1 94 ? -7.039 14.812 0.748 1 94.81 94 GLN A C 1
ATOM 722 O O . GLN A 1 94 ? -6.004 15.305 0.298 1 94.81 94 GLN A O 1
ATOM 727 N N . GLN A 1 95 ? -8.133 14.773 0.097 1 93.44 95 GLN A N 1
ATOM 728 C CA . GLN A 1 95 ? -8.328 15.336 -1.235 1 93.44 95 GLN A CA 1
ATOM 729 C C . GLN A 1 95 ? -9.492 16.312 -1.252 1 93.44 95 GLN A C 1
ATOM 731 O O . GLN A 1 95 ? -10.641 15.93 -1.479 1 93.44 95 GLN A O 1
ATOM 736 N N . GLY A 1 96 ? -9.062 17.625 -1.159 1 90.88 96 GLY A N 1
ATOM 737 C CA . GLY A 1 96 ? -10.117 18.609 -1.017 1 90.88 96 GLY A CA 1
ATOM 738 C C . GLY A 1 96 ? -11.023 18.344 0.175 1 90.88 96 GLY A C 1
ATOM 739 O O . GLY A 1 96 ? -10.555 18.281 1.313 1 90.88 96 GLY A O 1
ATOM 740 N N . GLU A 1 97 ? -12.266 18.047 -0.118 1 93.31 97 GLU A N 1
ATOM 741 C CA . GLU A 1 97 ? -13.25 17.812 0.932 1 93.31 97 GLU A CA 1
ATOM 742 C C . GLU A 1 97 ? -13.445 16.328 1.199 1 93.31 97 GLU A C 1
ATOM 744 O O . GLU A 1 97 ? -14.398 15.938 1.877 1 93.31 97 GLU A O 1
ATOM 749 N N . PHE A 1 98 ? -12.539 15.578 0.715 1 95.62 98 PHE A N 1
ATOM 750 C CA . PHE A 1 98 ? -12.703 14.133 0.892 1 95.62 98 PHE A CA 1
ATOM 751 C C . PHE A 1 98 ? -11.508 13.547 1.642 1 95.62 98 PHE A C 1
ATOM 753 O O . PHE A 1 98 ? -10.367 13.961 1.425 1 95.62 98 PHE A O 1
ATOM 760 N N . LEU A 1 99 ? -11.82 12.664 2.57 1 96.81 99 LEU A N 1
ATOM 761 C CA . LEU A 1 99 ? -10.844 11.742 3.135 1 96.81 99 LEU A CA 1
ATOM 762 C C . LEU A 1 99 ? -10.852 10.414 2.377 1 96.81 99 LEU A C 1
ATOM 764 O O . LEU A 1 99 ? -11.883 9.75 2.289 1 96.81 99 LEU A O 1
ATOM 768 N N . VAL A 1 100 ? -9.688 10.078 1.808 1 97.94 100 VAL A N 1
ATOM 769 C CA . VAL A 1 100 ? -9.648 8.969 0.86 1 97.94 100 VAL A CA 1
ATOM 770 C C . VAL A 1 100 ? -8.688 7.895 1.367 1 97.94 100 VAL A C 1
ATOM 772 O O . VAL A 1 100 ? -7.512 8.172 1.622 1 97.94 100 VAL A O 1
ATOM 775 N N . MET A 1 101 ? -9.195 6.684 1.565 1 98.38 101 MET A N 1
ATOM 776 C CA . MET A 1 101 ? -8.367 5.512 1.855 1 98.38 101 MET A CA 1
ATOM 777 C C . MET A 1 101 ? -8.227 4.633 0.62 1 98.38 101 MET A C 1
ATOM 779 O O . MET A 1 101 ? -9.219 4.285 -0.022 1 98.38 101 MET A O 1
ATOM 783 N N . GLU A 1 102 ? -6.934 4.305 0.305 1 98.69 102 GLU A N 1
ATOM 784 C CA . GLU A 1 102 ? -6.699 3.518 -0.903 1 98.69 102 GLU A CA 1
ATOM 785 C C . GLU A 1 102 ? -5.785 2.328 -0.62 1 98.69 102 GLU A C 1
ATOM 787 O O . GLU A 1 102 ? -4.875 2.422 0.204 1 98.69 102 GLU A O 1
ATOM 792 N N . MET A 1 103 ? -6.023 1.202 -1.265 1 98.75 103 MET A N 1
ATOM 793 C CA . MET A 1 103 ? -5.184 0.008 -1.269 1 98.75 103 MET A CA 1
ATOM 794 C C . MET A 1 103 ? -4.883 -0.441 -2.695 1 98.75 103 MET A C 1
ATOM 796 O O . MET A 1 103 ? -5.801 -0.708 -3.473 1 98.75 103 MET A O 1
ATOM 800 N N . ASP A 1 104 ? -3.621 -0.514 -3.029 1 98.75 104 ASP A N 1
ATOM 801 C CA . ASP A 1 104 ? -3.191 -0.943 -4.355 1 98.75 104 ASP A CA 1
ATOM 802 C C . ASP A 1 104 ? -2.93 -2.447 -4.391 1 98.75 104 ASP A C 1
ATOM 804 O O . ASP A 1 104 ? -2.371 -3.006 -3.443 1 98.75 104 ASP A O 1
ATOM 808 N N . VAL A 1 105 ? -3.357 -3.102 -5.473 1 98.75 105 VAL A N 1
ATOM 809 C CA . VAL A 1 105 ? -3.162 -4.535 -5.66 1 98.75 105 VAL A CA 1
ATOM 810 C C . VAL A 1 105 ? -2.459 -4.793 -6.988 1 98.75 105 VAL A C 1
ATOM 812 O O . VAL A 1 105 ? -2.852 -4.246 -8.023 1 98.75 105 VAL A O 1
ATOM 815 N N . ILE A 1 106 ? -1.434 -5.605 -6.953 1 98.44 106 ILE A N 1
ATOM 816 C CA . ILE A 1 106 ? -0.686 -5.949 -8.156 1 98.44 106 ILE A CA 1
ATOM 817 C C . ILE A 1 106 ? -0.863 -7.434 -8.469 1 98.44 106 ILE A C 1
ATOM 819 O O . ILE A 1 106 ? -0.649 -8.281 -7.602 1 98.44 106 ILE A O 1
ATOM 823 N N . VAL A 1 107 ? -1.242 -7.715 -9.727 1 98.56 107 VAL A N 1
ATOM 824 C CA . VAL A 1 107 ? -1.38 -9.109 -10.125 1 98.56 107 VAL A CA 1
ATOM 825 C C . VAL A 1 107 ? -0.327 -9.453 -11.172 1 98.56 107 VAL A C 1
ATOM 827 O O . VAL A 1 107 ? -0.231 -10.602 -11.617 1 98.56 107 VAL A O 1
ATOM 830 N N . ALA A 1 108 ? 0.494 -8.43 -11.609 1 98.06 108 ALA A N 1
ATOM 831 C CA . ALA A 1 108 ? 1.562 -8.648 -12.578 1 98.06 108 ALA A CA 1
ATOM 832 C C . ALA A 1 108 ? 2.447 -9.82 -12.164 1 98.06 108 ALA A C 1
ATOM 834 O O . ALA A 1 108 ? 2.783 -9.969 -10.992 1 98.06 108 ALA A O 1
ATOM 835 N N . GLY A 1 109 ? 2.889 -10.672 -13.109 1 97.19 109 GLY A N 1
ATOM 836 C CA . GLY A 1 109 ? 3.668 -11.867 -12.836 1 97.19 109 GLY A CA 1
ATOM 837 C C . GLY A 1 109 ? 2.811 -13.078 -12.523 1 97.19 109 GLY A C 1
ATOM 838 O O . GLY A 1 109 ? 3.244 -14.219 -12.719 1 97.19 109 GLY A O 1
ATOM 839 N N . GLY A 1 110 ? 1.648 -12.859 -11.844 1 97.94 110 GLY A N 1
ATOM 840 C CA . GLY A 1 110 ? 0.693 -13.938 -11.664 1 97.94 110 GLY A CA 1
ATOM 841 C C . GLY A 1 110 ? 0.396 -14.234 -10.203 1 97.94 110 GLY A C 1
ATOM 842 O O . GLY A 1 110 ? 1.311 -14.492 -9.422 1 97.94 110 GLY A O 1
ATOM 843 N N . VAL A 1 111 ? -0.895 -14.266 -9.906 1 98.25 111 VAL A N 1
ATOM 844 C CA . VAL A 1 111 ? -1.34 -14.617 -8.562 1 98.25 111 VAL A CA 1
ATOM 845 C C . VAL A 1 111 ? -2.438 -15.672 -8.641 1 98.25 111 VAL A C 1
ATOM 847 O O . VAL A 1 111 ? -3.072 -15.844 -9.68 1 98.25 111 VAL A O 1
ATOM 850 N N . SER A 1 112 ? -2.654 -16.359 -7.594 1 97.75 112 SER A N 1
ATOM 851 C CA . SER A 1 112 ? -3.75 -17.328 -7.543 1 97.75 112 SER A CA 1
ATOM 852 C C . SER A 1 112 ? -5.086 -16.625 -7.309 1 97.75 112 SER A C 1
ATOM 854 O O . SER A 1 112 ? -5.125 -15.508 -6.793 1 97.75 112 SER A O 1
ATOM 856 N N . PRO A 1 113 ? -6.168 -17.266 -7.711 1 97.06 113 PRO A N 1
ATOM 857 C CA . PRO A 1 113 ? -7.473 -16.734 -7.32 1 97.06 113 PRO A CA 1
ATOM 858 C C . PRO A 1 113 ? -7.617 -16.562 -5.812 1 97.06 113 PRO A C 1
ATOM 860 O O . PRO A 1 113 ? -8.258 -15.609 -5.352 1 97.06 113 PRO A O 1
ATOM 863 N N . ALA A 1 114 ? -7.008 -17.438 -5.078 1 97.38 114 ALA A N 1
ATOM 864 C CA . ALA A 1 114 ? -7.066 -17.359 -3.623 1 97.38 114 ALA A CA 1
ATOM 865 C C . ALA A 1 114 ? -6.336 -16.109 -3.119 1 97.38 114 ALA A C 1
ATOM 867 O O . ALA A 1 114 ? -6.742 -15.508 -2.125 1 97.38 114 ALA A O 1
ATOM 868 N N . ASN A 1 115 ? -5.273 -15.758 -3.762 1 98.31 115 ASN A N 1
ATOM 869 C CA . ASN A 1 115 ? -4.566 -14.531 -3.395 1 98.31 115 ASN A CA 1
ATOM 870 C C . ASN A 1 115 ? -5.422 -13.289 -3.652 1 98.31 115 ASN A C 1
ATOM 872 O O . ASN A 1 115 ? -5.465 -12.383 -2.826 1 98.31 115 ASN A O 1
ATOM 876 N N . LEU A 1 116 ? -6.062 -13.266 -4.809 1 98.5 116 LEU A N 1
ATOM 877 C CA . LEU A 1 116 ? -6.953 -12.148 -5.109 1 98.5 116 LEU A CA 1
ATOM 878 C C . LEU A 1 116 ? -8.062 -12.047 -4.062 1 98.5 116 LEU A C 1
ATOM 880 O O . LEU A 1 116 ? -8.375 -10.945 -3.6 1 98.5 116 LEU A O 1
ATOM 884 N N . ARG A 1 117 ? -8.578 -13.141 -3.668 1 97.94 117 ARG A N 1
ATOM 885 C CA . ARG A 1 117 ? -9.602 -13.156 -2.625 1 97.94 117 ARG A CA 1
ATOM 886 C C . ARG A 1 117 ? -9.047 -12.617 -1.309 1 97.94 117 ARG A C 1
ATOM 888 O O . ARG A 1 117 ? -9.742 -11.898 -0.585 1 97.94 117 ARG A O 1
ATOM 895 N N . SER A 1 118 ? -7.832 -12.938 -1.012 1 97.94 118 SER A N 1
ATOM 896 C CA . SER A 1 118 ? -7.195 -12.43 0.202 1 97.94 118 SER A CA 1
ATOM 897 C C . SER A 1 118 ? -7.117 -10.914 0.198 1 97.94 118 SER A C 1
ATOM 899 O O . SER A 1 118 ? -7.289 -10.273 1.239 1 97.94 118 SER A O 1
ATOM 901 N N . HIS A 1 119 ? -6.844 -10.344 -0.986 1 98.62 119 HIS A N 1
ATOM 902 C CA . HIS A 1 119 ? -6.805 -8.891 -1.091 1 98.62 119 HIS A CA 1
ATOM 903 C C . HIS A 1 119 ? -8.188 -8.281 -0.859 1 98.62 119 HIS A C 1
ATOM 905 O O . HIS A 1 119 ? -8.312 -7.25 -0.194 1 98.62 119 HIS A O 1
ATOM 911 N N . ILE A 1 120 ? -9.195 -8.922 -1.394 1 98.56 120 ILE A N 1
ATOM 912 C CA . ILE A 1 120 ? -10.562 -8.438 -1.238 1 98.56 120 ILE A CA 1
ATOM 913 C C . ILE A 1 120 ? -10.961 -8.477 0.235 1 98.56 120 ILE A C 1
ATOM 915 O O . ILE A 1 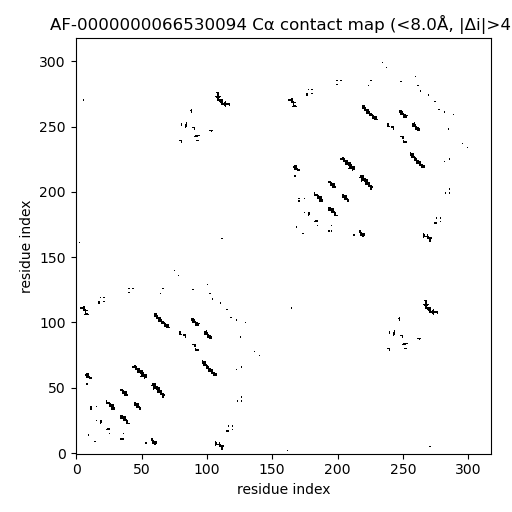120 ? -11.523 -7.516 0.76 1 98.56 120 ILE A O 1
ATOM 919 N N . GLU A 1 121 ? -10.602 -9.492 0.931 1 97.88 121 GLU A N 1
ATOM 920 C CA . GLU A 1 121 ? -10.883 -9.625 2.357 1 97.88 121 GLU A CA 1
ATOM 921 C C . GLU A 1 121 ? -10.102 -8.602 3.174 1 97.88 121 GLU A C 1
ATOM 923 O O . GLU A 1 121 ? -10.625 -8.047 4.148 1 97.88 121 GLU A O 1
ATOM 928 N N . LEU A 1 122 ? -8.922 -8.438 2.824 1 98.06 122 LEU A N 1
ATOM 929 C CA . LEU A 1 122 ? -8.102 -7.441 3.508 1 98.06 122 LEU A CA 1
ATOM 930 C C . LEU A 1 122 ? -8.695 -6.047 3.357 1 98.06 122 LEU A C 1
ATOM 932 O O . LEU A 1 122 ? -8.742 -5.277 4.32 1 98.06 122 LEU A O 1
ATOM 936 N N . TRP A 1 123 ? -9.133 -5.703 2.199 1 98.62 123 TRP A N 1
ATOM 937 C CA . TRP A 1 123 ? -9.773 -4.414 1.976 1 98.62 123 TRP A CA 1
ATOM 938 C C . TRP A 1 123 ? -10.992 -4.25 2.879 1 98.62 123 TRP A C 1
ATOM 940 O O . TRP A 1 123 ? -11.188 -3.195 3.484 1 98.62 123 TRP A O 1
ATOM 950 N N . ASP A 1 124 ? -11.789 -5.27 2.945 1 98.06 124 ASP A N 1
ATOM 951 C CA . ASP A 1 124 ? -12.953 -5.234 3.826 1 98.06 124 ASP A CA 1
ATOM 952 C C . ASP A 1 124 ? -12.539 -4.961 5.27 1 98.06 124 ASP A C 1
ATOM 954 O O . ASP A 1 124 ? -13.148 -4.137 5.949 1 98.06 124 ASP A O 1
ATOM 958 N N . ARG A 1 125 ? -11.492 -5.609 5.66 1 97.75 125 ARG A N 1
ATOM 959 C CA . ARG A 1 125 ? -10.977 -5.391 7.008 1 97.75 125 ARG A CA 1
ATOM 960 C C . ARG A 1 125 ? -10.477 -3.961 7.18 1 97.75 125 ARG A C 1
ATOM 962 O O . ARG A 1 125 ? -10.719 -3.334 8.211 1 97.75 125 ARG A O 1
ATOM 969 N N . LEU A 1 126 ? -9.812 -3.48 6.207 1 98.25 126 LEU A N 1
ATOM 970 C CA . LEU A 1 126 ? -9.305 -2.115 6.246 1 98.25 126 LEU A CA 1
ATOM 971 C C . LEU A 1 126 ? -10.438 -1.106 6.34 1 98.25 126 LEU A C 1
ATOM 973 O O . LEU A 1 126 ? -10.344 -0.115 7.066 1 98.25 126 LEU A O 1
ATOM 977 N N . LEU A 1 127 ? -11.516 -1.338 5.617 1 98.19 127 LEU A N 1
ATOM 978 C CA . LEU A 1 127 ? -12.68 -0.465 5.688 1 98.19 127 LEU A CA 1
ATOM 979 C C . LEU A 1 127 ? -13.234 -0.412 7.105 1 98.19 127 LEU A C 1
ATOM 981 O O . LEU A 1 127 ? -13.555 0.667 7.609 1 98.19 127 LEU A O 1
ATOM 985 N N . GLN A 1 128 ? -13.281 -1.573 7.691 1 97.31 128 GLN A N 1
ATOM 986 C CA . GLN A 1 128 ? -13.773 -1.638 9.062 1 97.31 128 GLN A CA 1
ATOM 987 C C . GLN A 1 128 ? -12.859 -0.859 10.008 1 97.31 128 GLN A C 1
ATOM 989 O O . GLN A 1 128 ? -13.336 -0.079 10.836 1 97.31 128 GLN A O 1
ATOM 994 N N . GLU A 1 129 ? -11.609 -1.029 9.875 1 97.06 129 GLU A N 1
ATOM 995 C CA . GLU A 1 129 ? -10.633 -0.33 10.703 1 97.06 129 GLU A CA 1
ATOM 996 C C . GLU A 1 129 ? -10.695 1.179 10.477 1 97.06 129 GLU A C 1
ATOM 998 O O . GLU A 1 129 ? -10.523 1.958 11.414 1 97.06 129 GLU A O 1
ATOM 1003 N N . PHE A 1 130 ? -10.938 1.534 9.242 1 96.88 130 PHE A N 1
ATOM 1004 C CA . PHE A 1 130 ? -11.023 2.938 8.859 1 96.88 130 PHE A CA 1
ATOM 1005 C C . PHE A 1 130 ? -12.188 3.621 9.578 1 96.88 130 PHE A C 1
ATOM 1007 O O . PHE A 1 130 ? -12.008 4.664 10.203 1 96.88 130 PHE A O 1
ATOM 1014 N N . ILE A 1 131 ? -13.289 3.027 9.555 1 95.81 131 ILE A N 1
ATOM 1015 C CA . ILE A 1 131 ? -14.477 3.594 10.18 1 95.81 131 ILE A CA 1
ATOM 1016 C C . ILE A 1 131 ? -14.289 3.643 11.695 1 95.81 131 ILE A C 1
ATOM 1018 O O . ILE A 1 131 ? -14.617 4.641 12.336 1 95.81 131 ILE A O 1
ATOM 1022 N N . ALA A 1 132 ? -13.773 2.555 12.219 1 95.56 132 ALA A N 1
ATOM 1023 C CA . ALA A 1 132 ? -13.492 2.533 13.648 1 95.56 132 ALA A CA 1
ATOM 1024 C C . ALA A 1 132 ? -12.5 3.629 14.031 1 95.56 132 ALA A C 1
ATOM 1026 O O . ALA A 1 132 ? -12.672 4.301 15.055 1 95.56 132 ALA A O 1
ATOM 1027 N N . TYR A 1 133 ? -11.5 3.816 13.273 1 95.94 133 TYR A N 1
ATOM 1028 C CA . TYR A 1 133 ? -10.477 4.832 13.484 1 95.94 133 TYR A CA 1
ATOM 1029 C C . TYR A 1 133 ? -11.094 6.23 13.5 1 95.94 133 TYR A C 1
ATOM 1031 O O . TYR A 1 133 ? -10.766 7.047 14.367 1 95.94 133 TYR A O 1
ATOM 1039 N N . LEU A 1 134 ? -11.945 6.516 12.562 1 92.5 134 LEU A N 1
ATOM 1040 C CA . LEU A 1 134 ? -12.586 7.824 12.477 1 92.5 134 LEU A CA 1
ATOM 1041 C C . LEU A 1 134 ? -13.508 8.055 13.664 1 92.5 134 LEU A C 1
ATOM 1043 O O . LEU A 1 134 ? -13.578 9.164 14.195 1 92.5 134 LEU A O 1
ATOM 1047 N N . ARG A 1 135 ? -14.148 7.016 14.016 1 89.75 135 ARG A N 1
ATOM 1048 C CA . ARG A 1 135 ? -15.016 7.117 15.188 1 89.75 135 ARG A CA 1
ATOM 1049 C C . ARG A 1 135 ? -14.211 7.445 16.438 1 89.75 135 ARG A C 1
ATOM 1051 O O . ARG A 1 135 ? -14.602 8.312 17.219 1 89.75 135 ARG A O 1
ATOM 1058 N N . ASP A 1 136 ? -13.109 6.828 16.625 1 87.81 136 ASP A N 1
ATOM 1059 C CA . ASP A 1 136 ? -12.234 7.043 17.781 1 87.81 136 ASP A CA 1
ATOM 1060 C C . ASP A 1 136 ? -11.633 8.445 17.75 1 87.81 136 ASP A C 1
ATOM 1062 O O . ASP A 1 136 ? -11.531 9.102 18.781 1 87.81 136 ASP A O 1
ATOM 1066 N N . TYR A 1 137 ? -11.242 8.82 16.609 1 80.75 137 TYR A N 1
ATOM 1067 C CA . TYR A 1 137 ? -10.617 10.133 16.469 1 80.75 137 TYR A CA 1
ATOM 1068 C C . TYR A 1 137 ? -11.617 11.242 16.75 1 80.75 137 TYR A C 1
ATOM 1070 O O . TYR A 1 137 ? -11.273 12.25 17.375 1 80.75 137 TYR A O 1
ATOM 1078 N N . SER A 1 138 ? -12.812 11.109 16.328 1 75.88 138 SER A N 1
ATOM 1079 C CA . SER A 1 138 ? -13.867 12.078 16.578 1 75.88 138 SER A CA 1
ATOM 1080 C C . SER A 1 138 ? -14.195 12.172 18.062 1 75.88 138 SER A C 1
ATOM 1082 O O . SER A 1 138 ? -14.422 13.258 18.594 1 75.88 138 SER A O 1
ATOM 1084 N N . ARG A 1 139 ? -14.203 11.062 18.641 1 76.62 139 ARG A N 1
ATOM 1085 C CA . ARG A 1 139 ? -14.477 11.031 20.062 1 76.62 139 ARG A CA 1
ATOM 1086 C C . ARG A 1 139 ? -13.383 11.742 20.859 1 76.62 139 ARG A C 1
ATOM 1088 O O . ARG A 1 139 ? -13.664 12.516 21.766 1 76.62 139 ARG A O 1
ATOM 1095 N N . LEU A 1 140 ? -12.211 11.492 20.453 1 70.5 140 LEU A N 1
ATOM 1096 C CA . LEU A 1 140 ? -11.07 12.109 21.125 1 70.5 140 LEU A CA 1
ATOM 1097 C C . LEU A 1 140 ? -11.062 13.617 20.891 1 70.5 140 LEU A C 1
ATOM 1099 O O . LEU A 1 140 ? -10.773 14.391 21.812 1 70.5 140 LEU A O 1
ATOM 1103 N N . ALA A 1 141 ? -11.367 14.016 19.719 1 68.56 141 ALA A N 1
ATOM 1104 C CA . ALA A 1 141 ? -11.43 15.438 19.391 1 68.56 141 ALA A CA 1
ATOM 1105 C C . ALA A 1 141 ? -12.539 16.141 20.172 1 68.56 141 ALA A C 1
ATOM 1107 O O . ALA A 1 141 ? -12.359 17.266 20.656 1 68.56 141 ALA A O 1
ATOM 1108 N N . ALA A 1 142 ? -13.656 15.461 20.344 1 70.19 142 ALA A N 1
ATOM 1109 C CA . ALA A 1 142 ? -14.781 16.016 21.094 1 70.19 142 ALA A CA 1
ATOM 1110 C C . ALA A 1 142 ? -14.438 16.125 22.578 1 70.19 142 ALA A C 1
ATOM 1112 O O . ALA A 1 142 ? -14.797 17.109 23.234 1 70.19 142 ALA A O 1
ATOM 1113 N N . GLU A 1 143 ? -13.766 15.156 22.969 1 69.19 143 GLU A N 1
ATOM 1114 C CA . GLU A 1 143 ? -13.367 15.164 24.375 1 69.19 143 GLU A CA 1
ATOM 1115 C C . GLU A 1 143 ? -12.367 16.281 24.672 1 69.19 143 GLU A C 1
ATOM 1117 O O . GLU A 1 143 ? -12.43 16.922 25.719 1 69.19 143 GLU A O 1
ATOM 1122 N N . GLN A 1 144 ? -11.484 16.438 23.719 1 68.19 144 GLN A N 1
ATOM 1123 C CA . GLN A 1 144 ? -10.477 17.484 23.891 1 68.19 144 GLN A CA 1
ATOM 1124 C C . GLN A 1 144 ? -11.109 18.875 23.797 1 68.19 144 GLN A C 1
ATOM 1126 O O . GLN A 1 144 ? -10.719 19.781 24.531 1 68.19 144 GLN A O 1
ATOM 1131 N N . GLN A 1 145 ? -12.031 19.062 22.969 1 68.06 145 GLN A N 1
ATOM 1132 C CA . GLN A 1 145 ? -12.75 20.328 22.844 1 68.06 145 GLN A CA 1
ATOM 1133 C C . GLN A 1 145 ? -13.609 20.594 24.078 1 68.06 145 GLN A C 1
ATOM 1135 O O . GLN A 1 145 ? -13.742 21.734 24.531 1 68.06 145 GLN A O 1
ATOM 1140 N N . GLY A 1 146 ? -14.242 19.562 24.5 1 67.69 146 GLY A N 1
ATOM 1141 C CA . GLY A 1 146 ? -15 19.703 25.734 1 67.69 146 GLY A CA 1
ATOM 1142 C C . GLY A 1 146 ? -14.141 20.094 26.922 1 67.69 146 GLY A C 1
ATOM 1143 O O . GLY A 1 146 ? -14.531 20.953 27.719 1 67.69 146 GLY A O 1
ATOM 1144 N N . MET A 1 147 ? -13.031 19.484 27.031 1 65.5 147 MET A N 1
ATOM 1145 C CA . MET A 1 147 ? -12.117 19.797 28.125 1 65.5 147 MET A CA 1
ATOM 1146 C C . MET A 1 147 ? -11.594 21.234 28 1 65.5 147 MET A C 1
ATOM 1148 O O . MET A 1 147 ? -11.43 21.922 29.016 1 65.5 147 MET A O 1
ATOM 1152 N N . ALA A 1 148 ? -11.414 21.75 26.797 1 68.56 148 ALA A N 1
ATOM 1153 C CA . ALA A 1 148 ? -10.93 23.109 26.562 1 68.56 148 ALA A CA 1
ATOM 1154 C C . ALA A 1 148 ? -12 24.141 26.891 1 68.56 148 ALA A C 1
ATOM 1156 O O . ALA A 1 148 ? -11.703 25.203 27.406 1 68.56 148 ALA A O 1
ATOM 1157 N N . GLN A 1 149 ? -13.18 23.844 26.609 1 68 149 GLN A N 1
ATOM 1158 C CA . GLN A 1 149 ? -14.289 24.75 26.906 1 68 149 GLN A CA 1
ATOM 1159 C C . GLN A 1 149 ? -14.539 24.828 28.406 1 68 149 GLN A C 1
ATOM 1161 O O . GLN A 1 149 ? -14.867 25.906 28.922 1 68 149 GLN A O 1
ATOM 1166 N N . ASP A 1 150 ? -14.492 23.719 29.031 1 68.62 150 ASP A N 1
ATOM 1167 C CA . ASP A 1 150 ? -14.719 23.703 30.469 1 68.62 150 ASP A CA 1
ATOM 1168 C C . ASP A 1 150 ? -13.625 24.469 31.203 1 68.62 150 ASP A C 1
ATOM 1170 O O . ASP A 1 150 ? -13.898 25.188 32.156 1 68.62 150 ASP A O 1
ATOM 1174 N N . ALA A 1 151 ? -12.406 24.516 30.672 1 70.06 151 ALA A N 1
ATOM 1175 C CA . ALA A 1 151 ? -11.281 25.188 31.312 1 70.06 151 ALA A CA 1
ATOM 1176 C C . ALA A 1 151 ? -11.367 26.703 31.109 1 70.06 151 ALA A C 1
ATOM 1178 O O . ALA A 1 151 ? -10.805 27.469 31.891 1 70.06 151 ALA A O 1
ATOM 1179 N N . GLY A 1 152 ? -12.016 27.094 30.047 1 61.34 152 GLY A N 1
ATOM 1180 C CA . GLY A 1 152 ? -12.148 28.516 29.75 1 61.34 152 GLY A CA 1
ATOM 1181 C C . GLY A 1 152 ? -13.328 29.172 30.438 1 61.34 152 GLY A C 1
ATOM 1182 O O . GLY A 1 152 ? -13.547 30.375 30.312 1 61.34 152 GLY A O 1
ATOM 1183 N N . GLN A 1 153 ? -14.258 28.5 31 1 62.12 153 GLN A N 1
ATOM 1184 C CA . GLN A 1 153 ? -15.359 29.125 31.719 1 62.12 153 GLN A CA 1
ATOM 1185 C C . GLN A 1 153 ? -14.867 29.766 33 1 62.12 153 GLN A C 1
ATOM 1187 O O . GLN A 1 153 ? -14.188 29.125 33.812 1 62.12 153 GLN A O 1
ATOM 1192 N N . PRO A 1 154 ? -14.766 31.078 33.094 1 61.09 154 PRO A N 1
ATOM 1193 C CA . PRO A 1 154 ? -14.383 31.797 34.312 1 61.09 154 PRO A CA 1
ATOM 1194 C C . PRO A 1 154 ? -15.125 31.312 35.531 1 61.09 154 PRO A C 1
ATOM 1196 O O . PRO A 1 154 ? -16.281 30.891 35.438 1 61.09 154 PRO A O 1
ATOM 1199 N N . VAL A 1 155 ? -14.477 30.75 36.531 1 57 155 VAL A N 1
ATOM 1200 C CA . VAL A 1 155 ? -15.078 30.531 37.844 1 57 155 VAL A CA 1
ATOM 1201 C C . VAL A 1 155 ? -15.82 31.781 38.312 1 57 155 VAL A C 1
ATOM 1203 O O . VAL A 1 155 ? -15.266 32.875 38.281 1 57 155 VAL A O 1
ATOM 1206 N N . ASP A 1 156 ? -17.062 31.953 38 1 52.69 156 ASP A N 1
ATOM 1207 C CA . ASP A 1 156 ? -17.859 33.031 38.594 1 52.69 156 ASP A CA 1
ATOM 1208 C C . ASP A 1 156 ? -17.5 33.219 40.062 1 52.69 156 ASP A C 1
ATOM 1210 O O . ASP A 1 156 ? -17.609 32.281 40.844 1 52.69 156 ASP A O 1
ATOM 1214 N N . GLY A 1 157 ? -16.562 33.969 40.406 1 46.94 157 GLY A N 1
ATOM 1215 C CA . GLY A 1 157 ? -16.359 34.469 41.75 1 46.94 157 GLY A CA 1
ATOM 1216 C C . GLY A 1 157 ? -17.641 34.938 42.438 1 46.94 157 GLY A C 1
ATOM 1217 O O . GLY A 1 157 ? -18.391 35.719 41.844 1 46.94 157 GLY A O 1
ATOM 1218 N N . GLU A 1 158 ? -18.328 34.094 43.188 1 48 158 GLU A N 1
ATOM 1219 C CA . GLU A 1 158 ? -19.344 34.594 44.094 1 48 158 GLU A CA 1
ATOM 1220 C C . GLU A 1 158 ? -18.922 35.938 44.688 1 48 158 GLU A C 1
ATOM 1222 O O . GLU A 1 158 ? -17.844 36.031 45.281 1 48 158 GLU A O 1
ATOM 1227 N N . ALA A 1 159 ? -19.484 37.031 44.125 1 38.22 159 ALA A N 1
ATOM 1228 C CA . ALA A 1 159 ? -19.672 38.156 45.031 1 38.22 159 ALA A CA 1
ATOM 1229 C C . ALA A 1 159 ? -20.594 37.75 46.188 1 38.22 159 ALA A C 1
ATOM 1231 O O . ALA A 1 159 ? -21.516 36.969 46 1 38.22 159 ALA A O 1
ATOM 1232 N N . MET B 1 1 ? 3.385 -29.109 -18.906 1 39.03 1 MET B N 1
ATOM 1233 C CA . MET B 1 1 ? 3.08 -27.734 -18.547 1 39.03 1 MET B CA 1
ATOM 1234 C C . MET B 1 1 ? 3.801 -27.344 -17.25 1 39.03 1 MET B C 1
ATOM 1236 O O . MET B 1 1 ? 3.729 -28.062 -16.25 1 39.03 1 MET B O 1
ATOM 1240 N N . ASN B 1 2 ? 4.996 -26.828 -17.125 1 49.03 2 ASN B N 1
ATOM 1241 C CA . ASN B 1 2 ? 5.914 -26.641 -16.016 1 49.03 2 ASN B CA 1
ATOM 1242 C C . ASN B 1 2 ? 5.203 -26.062 -14.797 1 49.03 2 ASN B C 1
ATOM 1244 O O . ASN B 1 2 ? 4.609 -24.984 -14.867 1 49.03 2 ASN B O 1
ATOM 1248 N N . ASP B 1 3 ? 4.676 -26.891 -13.891 1 63.75 3 ASP B N 1
ATOM 1249 C CA . ASP B 1 3 ? 3.834 -26.625 -12.727 1 63.75 3 ASP B CA 1
ATOM 1250 C C . ASP B 1 3 ? 4.426 -25.531 -11.844 1 63.75 3 ASP B C 1
ATOM 1252 O O . ASP B 1 3 ? 5.531 -25.672 -11.328 1 63.75 3 ASP B O 1
ATOM 1256 N N . ILE B 1 4 ? 4.168 -24.25 -12.078 1 77.5 4 ILE B N 1
ATOM 1257 C CA . ILE B 1 4 ? 4.641 -23.156 -11.227 1 77.5 4 ILE B CA 1
ATOM 1258 C C . ILE B 1 4 ? 4.207 -23.406 -9.781 1 77.5 4 ILE B C 1
ATOM 1260 O O . ILE B 1 4 ? 3.037 -23.688 -9.523 1 77.5 4 ILE B O 1
ATOM 1264 N N . THR B 1 5 ? 5.293 -23.609 -8.992 1 89 5 THR B N 1
ATOM 1265 C CA . THR B 1 5 ? 5.016 -23.734 -7.566 1 89 5 THR B CA 1
ATOM 1266 C C . THR B 1 5 ? 4.691 -22.375 -6.949 1 89 5 THR B C 1
ATOM 1268 O O . THR B 1 5 ? 5.523 -21.469 -6.973 1 89 5 THR B O 1
ATOM 1271 N N . LEU B 1 6 ? 3.535 -22.281 -6.391 1 95.56 6 LEU B N 1
ATOM 1272 C CA . LEU B 1 6 ? 3.068 -21.047 -5.797 1 95.56 6 LEU B CA 1
ATOM 1273 C C . LEU B 1 6 ? 3.781 -20.766 -4.477 1 95.56 6 LEU B C 1
ATOM 1275 O O . LEU B 1 6 ? 4.102 -21.703 -3.736 1 95.56 6 LEU B O 1
ATOM 1279 N N . ILE B 1 7 ? 4.074 -19.531 -4.262 1 97.38 7 ILE B N 1
ATOM 1280 C CA . ILE B 1 7 ? 4.574 -19.047 -2.982 1 97.38 7 ILE B CA 1
ATOM 1281 C C . ILE B 1 7 ? 3.4 -18.625 -2.096 1 97.38 7 ILE B C 1
ATOM 1283 O O . ILE B 1 7 ? 2.789 -17.578 -2.32 1 97.38 7 ILE B O 1
ATOM 1287 N N . GLU B 1 8 ? 3.094 -19.375 -1.132 1 97.56 8 GLU B N 1
ATOM 1288 C CA . GLU B 1 8 ? 1.935 -19.109 -0.285 1 97.56 8 GLU B CA 1
ATOM 1289 C C . GLU B 1 8 ? 2.35 -18.469 1.03 1 97.56 8 GLU B C 1
ATOM 1291 O O . GLU B 1 8 ? 1.505 -17.938 1.765 1 97.56 8 GLU B O 1
ATOM 1296 N N . HIS B 1 9 ? 3.572 -18.547 1.3 1 98.25 9 HIS B N 1
ATOM 1297 C CA . HIS B 1 9 ? 4.234 -17.969 2.463 1 98.25 9 HIS B CA 1
ATOM 1298 C C . HIS B 1 9 ? 5.73 -17.797 2.221 1 98.25 9 HIS B C 1
ATOM 1300 O O . HIS B 1 9 ? 6.277 -18.375 1.274 1 98.25 9 HIS B O 1
ATOM 1306 N N . LEU B 1 10 ? 6.363 -17 3.025 1 98.12 10 LEU B N 1
ATOM 1307 C CA . LEU B 1 10 ? 7.785 -16.719 2.863 1 98.12 10 LEU B CA 1
ATOM 1308 C C . LEU B 1 10 ? 8.547 -17 4.152 1 98.12 10 LEU B C 1
ATOM 1310 O O . LEU B 1 10 ? 8.031 -16.75 5.246 1 98.12 10 LEU B O 1
ATOM 1314 N N . SER B 1 11 ? 9.688 -17.5 3.998 1 97.94 11 SER B N 1
ATOM 1315 C CA . SER B 1 11 ? 10.664 -17.562 5.078 1 97.94 11 SER B CA 1
ATOM 1316 C C . SER B 1 11 ? 11.781 -16.547 4.871 1 97.94 11 SER B C 1
ATOM 1318 O O . SER B 1 11 ? 11.898 -15.945 3.803 1 97.94 11 SER B O 1
ATOM 1320 N N . VAL B 1 12 ? 12.578 -16.422 5.949 1 97.25 12 VAL B N 1
ATOM 1321 C CA . VAL B 1 12 ? 13.75 -15.555 5.84 1 97.25 12 VAL B CA 1
ATOM 1322 C C . VAL B 1 12 ? 14.625 -16.016 4.68 1 97.25 12 VAL B C 1
ATOM 1324 O O . VAL B 1 12 ? 15.047 -15.195 3.852 1 97.25 12 VAL B O 1
ATOM 1327 N N . ASP B 1 13 ? 14.82 -17.266 4.516 1 97.62 13 ASP B N 1
ATOM 1328 C CA . ASP B 1 13 ? 15.695 -17.828 3.488 1 97.62 13 ASP B CA 1
ATOM 1329 C C . ASP B 1 13 ? 15.102 -17.625 2.096 1 97.62 13 ASP B C 1
ATOM 1331 O O . ASP B 1 13 ? 15.805 -17.25 1.16 1 97.62 13 ASP B O 1
ATOM 1335 N N . SER B 1 14 ? 13.836 -17.938 1.97 1 97.56 14 SER B N 1
ATOM 1336 C CA . SER B 1 14 ? 13.219 -17.859 0.648 1 97.56 14 SER B CA 1
ATOM 1337 C C . SER B 1 14 ? 13.18 -16.422 0.138 1 97.56 14 SER B C 1
ATOM 1339 O O . SER B 1 14 ? 13.375 -16.172 -1.055 1 97.56 14 SER B O 1
ATOM 1341 N N . LEU B 1 15 ? 12.898 -15.438 1.042 1 98.31 15 LEU B N 1
ATOM 1342 C CA . LEU B 1 15 ? 12.883 -14.047 0.606 1 98.31 15 LEU B CA 1
ATOM 1343 C C . LEU B 1 15 ? 14.289 -13.555 0.319 1 98.31 15 LEU B C 1
ATOM 1345 O O . LEU B 1 15 ? 14.508 -12.773 -0.614 1 98.31 15 LEU B O 1
ATOM 1349 N N . THR B 1 16 ? 15.273 -13.977 1.115 1 98.31 16 THR B N 1
ATOM 1350 C CA . THR B 1 16 ? 16.672 -13.68 0.829 1 98.31 16 THR B CA 1
ATOM 1351 C C . THR B 1 16 ? 17.047 -14.133 -0.578 1 98.31 16 THR B C 1
ATOM 1353 O O . THR B 1 16 ? 17.609 -13.367 -1.355 1 98.31 16 THR B O 1
ATOM 1356 N N . GLU B 1 17 ? 16.656 -15.336 -0.919 1 98.19 17 GLU B N 1
ATOM 1357 C CA . GLU B 1 17 ? 16.969 -15.891 -2.236 1 98.19 17 GLU B CA 1
ATOM 1358 C C . GLU B 1 17 ? 16.281 -15.094 -3.342 1 98.19 17 GLU B C 1
ATOM 1360 O O . GLU B 1 17 ? 16.875 -14.844 -4.391 1 98.19 17 GLU B O 1
ATOM 1365 N N . ALA B 1 18 ? 15.055 -14.719 -3.098 1 98.12 18 ALA B N 1
ATOM 1366 C CA . ALA B 1 18 ? 14.32 -13.938 -4.09 1 98.12 18 ALA B CA 1
ATOM 1367 C C . ALA B 1 18 ? 15 -12.602 -4.359 1 98.12 18 ALA B C 1
ATOM 1369 O O . ALA B 1 18 ? 15.133 -12.188 -5.512 1 98.12 18 ALA B O 1
ATOM 1370 N N . LEU B 1 19 ? 15.414 -11.914 -3.297 1 98.56 19 LEU B N 1
ATOM 1371 C CA . LEU B 1 19 ? 16.109 -10.633 -3.428 1 98.56 19 LEU B CA 1
ATOM 1372 C C . LEU B 1 19 ? 17.453 -10.812 -4.133 1 98.56 19 LEU B C 1
ATOM 1374 O O . LEU B 1 19 ? 17.797 -10.023 -5.02 1 98.56 19 LEU B O 1
ATOM 1378 N N . GLN B 1 20 ? 18.141 -11.875 -3.787 1 98.31 20 GLN B N 1
ATOM 1379 C CA . GLN B 1 20 ? 19.438 -12.141 -4.398 1 98.31 20 GLN B CA 1
ATOM 1380 C C . GLN B 1 20 ? 19.297 -12.5 -5.871 1 98.31 20 GLN B C 1
ATOM 1382 O O . GLN B 1 20 ? 20.094 -12.078 -6.707 1 98.31 20 GLN B O 1
ATOM 1387 N N . ASP B 1 21 ? 18.297 -13.234 -6.145 1 97.56 21 ASP B N 1
ATOM 1388 C CA . ASP B 1 21 ? 18.031 -13.586 -7.535 1 97.56 21 ASP B CA 1
ATOM 1389 C C . ASP B 1 21 ? 17.734 -12.336 -8.367 1 97.56 21 ASP B C 1
ATOM 1391 O O . ASP B 1 21 ? 17.984 -12.32 -9.578 1 97.56 21 ASP B O 1
ATOM 1395 N N . ALA B 1 22 ? 17.188 -11.336 -7.711 1 96.88 22 ALA B N 1
ATOM 1396 C CA . ALA B 1 22 ? 16.891 -10.086 -8.398 1 96.88 22 ALA B CA 1
ATOM 1397 C C . ALA B 1 22 ? 18.125 -9.203 -8.492 1 96.88 22 ALA B C 1
ATOM 1399 O O . ALA B 1 22 ? 18.078 -8.117 -9.094 1 96.88 22 ALA B O 1
ATOM 1400 N N . GLY B 1 23 ? 19.203 -9.594 -7.844 1 96.88 23 GLY B N 1
ATOM 1401 C CA . GLY B 1 23 ? 20.469 -8.891 -8.008 1 96.88 23 GLY B CA 1
ATOM 1402 C C . GLY B 1 23 ? 20.828 -8.031 -6.812 1 96.88 23 GLY B C 1
ATOM 1403 O O . GLY B 1 23 ? 21.75 -7.211 -6.887 1 96.88 23 GLY B O 1
ATOM 1404 N N . TYR B 1 24 ? 20.141 -8.273 -5.711 1 98.19 24 TYR B N 1
ATOM 1405 C CA . TYR B 1 24 ? 20.391 -7.426 -4.547 1 98.19 24 TYR B CA 1
ATOM 1406 C C . TYR B 1 24 ? 21.203 -8.164 -3.498 1 98.19 24 TYR B C 1
ATOM 1408 O O . TYR B 1 24 ? 21.094 -9.383 -3.355 1 98.19 24 TYR B O 1
ATOM 1416 N N . ARG B 1 25 ? 22.031 -7.383 -2.824 1 97.5 25 ARG B N 1
ATOM 1417 C CA . ARG B 1 25 ? 22.688 -7.922 -1.633 1 97.5 25 ARG B CA 1
ATOM 1418 C C . ARG B 1 25 ? 21.734 -7.934 -0.446 1 97.5 25 ARG B C 1
ATOM 1420 O O . ARG B 1 25 ? 20.875 -7.051 -0.318 1 97.5 25 ARG B O 1
ATOM 1427 N N . VAL B 1 26 ? 21.891 -8.914 0.432 1 98.44 26 VAL B N 1
ATOM 1428 C CA . VAL B 1 26 ? 20.984 -9.047 1.57 1 98.44 26 VAL B CA 1
ATOM 1429 C C . VAL B 1 26 ? 21.781 -9.406 2.822 1 98.44 26 VAL B C 1
ATOM 1431 O O . VAL B 1 26 ? 22.625 -10.297 2.793 1 98.44 26 VAL B O 1
ATOM 1434 N N . ASN B 1 27 ? 21.562 -8.68 3.879 1 97.88 27 ASN B N 1
ATOM 1435 C CA . ASN B 1 27 ? 22.094 -8.992 5.207 1 97.88 27 ASN B CA 1
ATOM 1436 C C . ASN B 1 27 ? 20.953 -9.25 6.203 1 97.88 27 ASN B C 1
ATOM 1438 O O . ASN B 1 27 ? 20.016 -8.469 6.293 1 97.88 27 ASN B O 1
ATOM 1442 N N . ARG B 1 28 ? 21.094 -10.352 6.879 1 96.69 28 ARG B N 1
ATOM 1443 C CA . ARG B 1 28 ? 20.109 -10.664 7.91 1 96.69 28 ARG B CA 1
ATOM 1444 C C . ARG B 1 28 ? 20.438 -9.953 9.219 1 96.69 28 ARG B C 1
ATOM 1446 O O . ARG B 1 28 ? 21.594 -9.93 9.641 1 96.69 28 ARG B O 1
ATOM 1453 N N . SER B 1 29 ? 19.469 -9.32 9.688 1 95.88 29 SER B N 1
ATOM 1454 C CA . SER B 1 29 ? 19.625 -8.641 10.969 1 95.88 29 SER B CA 1
ATOM 1455 C C . SER B 1 29 ? 18.594 -9.109 11.977 1 95.88 29 SER B C 1
ATOM 1457 O O . SER B 1 29 ? 17.422 -9.312 11.625 1 95.88 29 SER B O 1
ATOM 1459 N N . GLU B 1 30 ? 19.016 -9.383 13.258 1 92.12 30 GLU B N 1
ATOM 1460 C CA . GLU B 1 30 ? 18.109 -9.766 14.336 1 92.12 30 GLU B CA 1
ATOM 1461 C C . GLU B 1 30 ? 18.188 -8.789 15.508 1 92.12 30 GLU B C 1
ATOM 1463 O O . GLU B 1 30 ? 19.281 -8.5 16 1 92.12 30 GLU B O 1
ATOM 1468 N N . GLN B 1 31 ? 17.109 -8.156 15.734 1 85.12 31 GLN B N 1
ATOM 1469 C CA . GLN B 1 31 ? 17.047 -7.273 16.891 1 85.12 31 GLN B CA 1
ATOM 1470 C C . GLN B 1 31 ? 15.867 -7.633 17.797 1 85.12 31 GLN B C 1
ATOM 1472 O O . GLN B 1 31 ? 14.711 -7.598 17.359 1 85.12 31 GLN B O 1
ATOM 1477 N N . ASN B 1 32 ? 16.109 -7.875 19.078 1 86.75 32 ASN B N 1
ATOM 1478 C CA . ASN B 1 32 ? 15.094 -8.227 20.062 1 86.75 32 ASN B CA 1
ATOM 1479 C C . ASN B 1 32 ? 14.211 -9.375 19.562 1 86.75 32 ASN B C 1
ATOM 1481 O O . ASN B 1 32 ? 12.984 -9.305 19.672 1 86.75 32 ASN B O 1
ATOM 1485 N N . GLY B 1 33 ? 14.734 -10.281 18.891 1 86.31 33 GLY B N 1
ATOM 1486 C CA . GLY B 1 33 ? 14.023 -11.469 18.453 1 86.31 33 GLY B CA 1
ATOM 1487 C C . GLY B 1 33 ? 13.289 -11.266 17.141 1 86.31 33 GLY B C 1
ATOM 1488 O O . GLY B 1 33 ? 12.648 -12.195 16.641 1 86.31 33 GLY B O 1
ATOM 1489 N N . VAL B 1 34 ? 13.375 -10.133 16.672 1 89.25 34 VAL B N 1
ATOM 1490 C CA . VAL B 1 34 ? 12.695 -9.852 15.406 1 89.25 34 VAL B CA 1
ATOM 1491 C C . VAL B 1 34 ? 13.703 -9.836 14.266 1 89.25 34 VAL B C 1
ATOM 1493 O O . VAL B 1 34 ? 14.68 -9.094 14.297 1 89.25 34 VAL B O 1
ATOM 1496 N N . VAL B 1 35 ? 13.453 -10.719 13.32 1 94.38 35 VAL B N 1
ATOM 1497 C CA . VAL B 1 35 ? 14.359 -10.836 12.18 1 94.38 35 VAL B CA 1
ATOM 1498 C C . VAL B 1 35 ? 13.906 -9.891 11.062 1 94.38 35 VAL B C 1
ATOM 1500 O O . VAL B 1 35 ? 12.711 -9.781 10.781 1 94.38 35 VAL B O 1
ATOM 1503 N N . GLN B 1 36 ? 14.875 -9.172 10.484 1 97.25 36 GLN B N 1
ATOM 1504 C CA . GLN B 1 36 ? 14.633 -8.375 9.281 1 97.25 36 GLN B CA 1
ATOM 1505 C C . GLN B 1 36 ? 15.766 -8.547 8.273 1 97.25 36 GLN B C 1
ATOM 1507 O O . GLN B 1 36 ? 16.859 -9.016 8.625 1 97.25 36 GLN B O 1
ATOM 1512 N N . LEU B 1 37 ? 15.523 -8.32 7.047 1 98.56 37 LEU B N 1
ATOM 1513 C CA . LEU B 1 37 ? 16.531 -8.32 5.992 1 98.56 37 LEU B CA 1
ATOM 1514 C C . LEU B 1 37 ? 16.938 -6.895 5.637 1 98.56 37 LEU B C 1
ATOM 1516 O O . LEU B 1 37 ? 16.094 -6.012 5.504 1 98.56 37 LEU B O 1
ATOM 1520 N N . LEU B 1 38 ? 18.203 -6.668 5.645 1 98.31 38 LEU B N 1
ATOM 1521 C CA . LEU B 1 38 ? 18.75 -5.383 5.207 1 98.31 38 LEU B CA 1
ATOM 1522 C C . LEU B 1 38 ? 19.312 -5.477 3.797 1 98.31 38 LEU B C 1
ATOM 1524 O O . LEU B 1 38 ? 20.016 -6.434 3.471 1 98.31 38 LEU B O 1
ATOM 1528 N N . SER B 1 39 ? 18.953 -4.523 2.936 1 98.5 39 SER B N 1
ATOM 1529 C CA . SER B 1 39 ? 19.422 -4.477 1.552 1 98.5 39 SER B CA 1
ATOM 1530 C C . SER B 1 39 ? 19.609 -3.037 1.085 1 98.5 39 SER B C 1
ATOM 1532 O O . SER B 1 39 ? 19.688 -2.117 1.903 1 98.5 39 SER B O 1
ATOM 1534 N N . ALA B 1 40 ? 19.953 -2.902 -0.155 1 97.88 40 ALA B N 1
ATOM 1535 C CA . ALA B 1 40 ? 20.141 -1.575 -0.731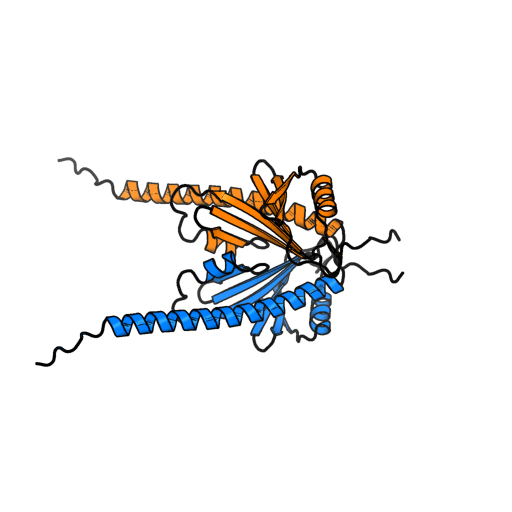 1 97.88 40 ALA B CA 1
ATOM 1536 C C . ALA B 1 40 ? 19.938 -1.594 -2.242 1 97.88 40 ALA B C 1
ATOM 1538 O O . ALA B 1 40 ? 20.125 -2.625 -2.889 1 97.88 40 ALA B O 1
ATOM 1539 N N . SER B 1 41 ? 19.453 -0.541 -2.723 1 95.81 41 SER B N 1
ATOM 1540 C CA . SER B 1 41 ? 19.359 -0.283 -4.156 1 95.81 41 SER B CA 1
ATOM 1541 C C . SER B 1 41 ? 19.953 1.072 -4.52 1 95.81 41 SER B C 1
ATOM 1543 O O . SER B 1 41 ? 19.484 2.111 -4.055 1 95.81 41 SER B O 1
ATOM 1545 N N . GLN B 1 42 ? 20.984 1.13 -5.301 1 92.25 42 GLN B N 1
ATOM 1546 C CA . GLN B 1 42 ? 21.656 2.344 -5.77 1 92.25 42 GLN B CA 1
ATOM 1547 C C . GLN B 1 42 ? 22.062 3.232 -4.602 1 92.25 42 GLN B C 1
ATOM 1549 O O . GLN B 1 42 ? 21.797 4.434 -4.602 1 92.25 42 GLN B O 1
ATOM 1554 N N . GLY B 1 43 ? 22.531 2.568 -3.525 1 93.75 43 GLY B N 1
ATOM 1555 C CA . GLY B 1 43 ? 23.078 3.291 -2.389 1 93.75 43 GLY B CA 1
ATOM 1556 C C . GLY B 1 43 ? 22.047 3.652 -1.35 1 93.75 43 GLY B C 1
ATOM 1557 O O . GLY B 1 43 ? 22.375 4.211 -0.301 1 93.75 43 GLY B O 1
ATOM 1558 N N . ILE B 1 44 ? 20.781 3.391 -1.643 1 96.5 44 ILE B N 1
ATOM 1559 C CA . ILE B 1 44 ? 19.703 3.678 -0.69 1 96.5 44 ILE B CA 1
ATOM 1560 C C . ILE B 1 44 ? 19.391 2.426 0.123 1 96.5 44 ILE B C 1
ATOM 1562 O O . ILE B 1 44 ? 18.922 1.425 -0.424 1 96.5 44 ILE B O 1
ATOM 1566 N N . GLY B 1 45 ? 19.672 2.492 1.399 1 97.94 45 GLY B N 1
ATOM 1567 C CA . GLY B 1 45 ? 19.406 1.36 2.275 1 97.94 45 GLY B CA 1
ATOM 1568 C C . GLY B 1 45 ? 17.938 1.198 2.623 1 97.94 45 GLY B C 1
ATOM 1569 O O . GLY B 1 45 ? 17.219 2.188 2.756 1 97.94 45 GLY B O 1
ATOM 1570 N N . TYR B 1 46 ? 17.516 -0.036 2.736 1 98.44 46 TYR B N 1
ATOM 1571 C CA . TYR B 1 46 ? 16.156 -0.328 3.188 1 98.44 46 TYR B CA 1
ATOM 1572 C C . TYR B 1 46 ? 16.109 -1.648 3.947 1 98.44 46 TYR B C 1
ATOM 1574 O O . TYR B 1 46 ? 17.062 -2.426 3.916 1 98.44 46 TYR B O 1
ATOM 1582 N N . ALA B 1 47 ? 15.047 -1.795 4.637 1 98.19 47 ALA B N 1
ATOM 1583 C CA . ALA B 1 47 ? 14.812 -3.02 5.398 1 98.19 47 ALA B CA 1
ATOM 1584 C C . ALA B 1 47 ? 13.578 -3.758 4.879 1 98.19 47 ALA B C 1
ATOM 1586 O O . ALA B 1 47 ? 12.688 -3.15 4.281 1 98.19 47 ALA B O 1
ATOM 1587 N N . VAL B 1 48 ? 13.594 -5.078 5.047 1 98.62 48 VAL B N 1
ATOM 1588 C CA . VAL B 1 48 ? 12.43 -5.93 4.82 1 98.62 48 VAL B CA 1
ATOM 1589 C C . VAL B 1 48 ? 11.992 -6.57 6.133 1 98.62 48 VAL B C 1
ATOM 1591 O O . VAL B 1 48 ? 12.75 -7.316 6.754 1 98.62 48 VAL B O 1
ATOM 1594 N N . ARG B 1 49 ? 10.766 -6.219 6.5 1 97.94 49 ARG B N 1
ATOM 1595 C CA . ARG B 1 49 ? 10.227 -6.719 7.762 1 97.94 49 ARG B CA 1
ATOM 1596 C C . ARG B 1 49 ? 9.086 -7.699 7.52 1 97.94 49 ARG B C 1
ATOM 1598 O O . ARG B 1 49 ? 8.156 -7.402 6.762 1 97.94 49 ARG B O 1
ATOM 1605 N N . PHE B 1 50 ? 9.172 -8.773 8.219 1 97.88 50 PHE B N 1
ATOM 1606 C CA . PHE B 1 50 ? 8.148 -9.805 8.055 1 97.88 50 PHE B CA 1
ATOM 1607 C C . PHE B 1 50 ? 6.91 -9.461 8.875 1 97.88 50 PHE B C 1
ATOM 1609 O O . PHE B 1 50 ? 7.016 -8.938 9.984 1 97.88 50 PHE B O 1
ATOM 1616 N N . GLY B 1 51 ? 5.754 -9.789 8.234 1 96.75 51 GLY B N 1
ATOM 1617 C CA . GLY B 1 51 ? 4.496 -9.383 8.844 1 96.75 51 GLY B CA 1
ATOM 1618 C C . GLY B 1 51 ? 3.777 -10.516 9.547 1 96.75 51 GLY B C 1
ATOM 1619 O O . GLY B 1 51 ? 4.301 -11.086 10.508 1 96.75 51 GLY B O 1
ATOM 1620 N N . ASN B 1 52 ? 2.672 -10.938 9.062 1 96.81 52 ASN B N 1
ATOM 1621 C CA . ASN B 1 52 ? 1.807 -11.914 9.719 1 96.81 52 ASN B CA 1
ATOM 1622 C C . ASN B 1 52 ? 2.355 -13.328 9.586 1 96.81 52 ASN B C 1
ATOM 1624 O O . ASN B 1 52 ? 2.723 -13.758 8.492 1 96.81 52 ASN B O 1
ATOM 1628 N N . PRO B 1 53 ? 2.363 -14.094 10.656 1 97.25 53 PRO B N 1
ATOM 1629 C CA . PRO B 1 53 ? 2.844 -15.477 10.602 1 97.25 53 PRO B CA 1
ATOM 1630 C C . PRO B 1 53 ? 1.885 -16.406 9.852 1 97.25 53 PRO B C 1
ATOM 1632 O O . PRO B 1 53 ? 0.668 -16.203 9.898 1 97.25 53 PRO B O 1
ATOM 1635 N N . ALA B 1 54 ? 2.438 -17.328 9.18 1 97.69 54 ALA B N 1
ATOM 1636 C CA . ALA B 1 54 ? 1.67 -18.406 8.586 1 97.69 54 ALA B CA 1
ATOM 1637 C C . ALA B 1 54 ? 1.525 -19.578 9.555 1 97.69 54 ALA B C 1
ATOM 1639 O O . ALA B 1 54 ? 2.086 -19.547 10.656 1 97.69 54 ALA B O 1
ATOM 1640 N N . ALA B 1 55 ? 0.721 -20.516 9.172 1 95.88 55 ALA B N 1
ATOM 1641 C CA . ALA B 1 55 ? 0.582 -21.734 9.969 1 95.88 55 ALA B CA 1
ATOM 1642 C C . ALA B 1 55 ? 1.887 -22.516 9.992 1 95.88 55 ALA B C 1
ATOM 1644 O O . ALA B 1 55 ? 2.199 -23.188 10.984 1 95.88 55 ALA B O 1
ATOM 1645 N N . THR B 1 56 ? 2.629 -22.438 8.906 1 93.88 56 THR B N 1
ATOM 1646 C CA . THR B 1 56 ? 3.943 -23.062 8.828 1 93.88 56 THR B CA 1
ATOM 1647 C C . THR B 1 56 ? 4.953 -22.312 9.695 1 93.88 56 THR B C 1
ATOM 1649 O O . THR B 1 56 ? 5.047 -21.094 9.633 1 93.88 56 THR B O 1
ATOM 1652 N N . PRO B 1 57 ? 5.668 -22.984 10.531 1 93.56 57 PRO B N 1
ATOM 1653 C CA . PRO B 1 57 ? 6.637 -22.328 11.414 1 93.56 57 PRO B CA 1
ATOM 1654 C C . PRO B 1 57 ? 7.645 -21.484 10.656 1 93.56 57 PRO B C 1
ATOM 1656 O O . PRO B 1 57 ? 8.078 -21.859 9.562 1 93.56 57 PRO B O 1
ATOM 1659 N N . ALA B 1 58 ? 7.973 -20.375 11.211 1 93.44 58 ALA B N 1
ATOM 1660 C CA . ALA B 1 58 ? 8.992 -19.453 10.703 1 93.44 58 ALA B CA 1
ATOM 1661 C C . ALA B 1 58 ? 8.664 -19.016 9.281 1 93.44 58 ALA B C 1
ATOM 1663 O O . ALA B 1 58 ? 9.555 -18.906 8.438 1 93.44 58 ALA B O 1
ATOM 1664 N N . SER B 1 59 ? 7.383 -18.953 8.992 1 97.31 59 SER B N 1
ATOM 1665 C CA . SER B 1 59 ? 6.887 -18.5 7.695 1 97.31 59 SER B CA 1
ATOM 1666 C C . SER B 1 59 ? 5.879 -17.375 7.855 1 97.31 59 SER B C 1
ATOM 1668 O O . SER B 1 59 ? 5.227 -17.266 8.898 1 97.31 59 SER B O 1
ATOM 1670 N N . TYR B 1 60 ? 5.809 -16.609 6.812 1 98.44 60 TYR B N 1
ATOM 1671 C CA . TYR B 1 60 ? 5.016 -15.391 6.926 1 98.44 60 TYR B CA 1
ATOM 1672 C C . TYR B 1 60 ? 4.137 -15.195 5.695 1 98.44 60 TYR B C 1
ATOM 1674 O O . TYR B 1 60 ? 4.527 -15.562 4.582 1 98.44 60 TYR B O 1
ATOM 1682 N N . LEU B 1 61 ? 3.051 -14.508 5.859 1 98.56 61 LEU B N 1
ATOM 1683 C CA . LEU B 1 61 ? 2.039 -14.336 4.82 1 98.56 61 LEU B CA 1
ATOM 1684 C C . LEU B 1 61 ? 2.262 -13.031 4.059 1 98.56 61 LEU B C 1
ATOM 1686 O O . LEU B 1 61 ? 1.682 -12.828 2.988 1 98.56 61 LEU B O 1
ATOM 1690 N N . ASP B 1 62 ? 3.047 -12.141 4.656 1 98.56 62 ASP B N 1
ATOM 1691 C CA . ASP B 1 62 ? 3.299 -10.82 4.078 1 98.56 62 ASP B CA 1
ATOM 1692 C C . ASP B 1 62 ? 4.598 -10.227 4.613 1 98.56 62 ASP B C 1
ATOM 1694 O O . ASP B 1 62 ? 5.227 -10.797 5.508 1 98.56 62 ASP B O 1
ATOM 1698 N N . PHE B 1 63 ? 5.012 -9.172 3.998 1 98.62 63 PHE B N 1
ATOM 1699 C CA . PHE B 1 63 ? 6.18 -8.422 4.453 1 98.62 63 PHE B CA 1
ATOM 1700 C C . PHE B 1 63 ? 6.094 -6.965 4.012 1 98.62 63 PHE B C 1
ATOM 1702 O O . PHE B 1 63 ? 5.234 -6.605 3.201 1 98.62 63 PHE B O 1
ATOM 1709 N N . THR B 1 64 ? 6.945 -6.125 4.625 1 98.69 64 THR B N 1
ATOM 1710 C CA . THR B 1 64 ? 6.984 -4.699 4.316 1 98.69 64 THR B CA 1
ATOM 1711 C C . THR B 1 64 ? 8.398 -4.27 3.934 1 98.69 64 THR B C 1
ATOM 1713 O O . THR B 1 64 ? 9.352 -4.543 4.66 1 98.69 64 THR B O 1
ATOM 1716 N N . PHE B 1 65 ? 8.539 -3.672 2.725 1 98.81 65 PHE B N 1
ATOM 1717 C CA . PHE B 1 65 ? 9.742 -2.902 2.422 1 98.81 65 PHE B CA 1
ATOM 1718 C C . PHE B 1 65 ? 9.711 -1.553 3.131 1 98.81 65 PHE B C 1
ATOM 1720 O O . PHE B 1 65 ? 8.68 -0.877 3.148 1 98.81 65 PHE B O 1
ATOM 1727 N N . SER B 1 66 ? 10.867 -1.159 3.686 1 98.56 66 SER B N 1
ATOM 1728 C CA . SER B 1 66 ? 10.891 0.09 4.438 1 98.56 66 SER B CA 1
ATOM 1729 C C . SER B 1 66 ? 12.195 0.839 4.234 1 98.56 66 SER B C 1
ATOM 1731 O O . SER B 1 66 ? 13.281 0.282 4.445 1 98.56 66 SER B O 1
ATOM 1733 N N . CYS B 1 67 ? 12.109 2.047 3.801 1 98.5 67 CYS B N 1
ATOM 1734 C CA . CYS B 1 67 ? 13.25 2.955 3.713 1 98.5 67 CYS B CA 1
ATOM 1735 C C . CYS B 1 67 ? 13.078 4.133 4.668 1 98.5 67 CYS B C 1
ATOM 1737 O O . CYS B 1 67 ? 12.109 4.883 4.57 1 98.5 67 CYS B O 1
ATOM 1739 N N . ALA B 1 68 ? 13.977 4.301 5.52 1 97.69 68 ALA B N 1
ATOM 1740 C CA . ALA B 1 68 ? 13.961 5.398 6.48 1 97.69 68 ALA B CA 1
ATOM 1741 C C . ALA B 1 68 ? 15.125 6.355 6.25 1 97.69 68 ALA B C 1
ATOM 1743 O O . ALA B 1 68 ? 16.281 5.941 6.273 1 97.69 68 ALA B O 1
ATOM 1744 N N . LEU B 1 69 ? 14.781 7.59 6.023 1 96 69 LEU B N 1
ATOM 1745 C CA . LEU B 1 69 ? 15.789 8.625 5.832 1 96 69 LEU B CA 1
ATOM 1746 C C . LEU B 1 69 ? 15.773 9.625 6.984 1 96 69 LEU B C 1
ATOM 1748 O O . LEU B 1 69 ? 14.703 10.078 7.395 1 96 69 LEU B O 1
ATOM 1752 N N . ARG B 1 70 ? 16.828 9.938 7.508 1 94 70 ARG B N 1
ATOM 1753 C CA . ARG B 1 70 ? 16.906 10.961 8.547 1 94 70 ARG B CA 1
ATOM 1754 C C . ARG B 1 70 ? 16.688 12.352 7.957 1 94 70 ARG B C 1
ATOM 1756 O O . ARG B 1 70 ? 17.281 12.695 6.926 1 94 70 ARG B O 1
ATOM 1763 N N . VAL B 1 71 ? 15.852 13.039 8.508 1 86.69 71 VAL B N 1
ATOM 1764 C CA . VAL B 1 71 ? 15.555 14.398 8.07 1 86.69 71 VAL B CA 1
ATOM 1765 C C . VAL B 1 71 ? 16.359 15.391 8.898 1 86.69 71 VAL B C 1
ATOM 1767 O O . VAL B 1 71 ? 16.422 15.289 10.125 1 86.69 71 VAL B O 1
ATOM 1770 N N . GLN B 1 72 ? 17.078 16.203 8.094 1 84.12 72 GLN B N 1
ATOM 1771 C CA . GLN B 1 72 ? 17.781 17.312 8.758 1 84.12 72 GLN B CA 1
ATOM 1772 C C . GLN B 1 72 ? 16.906 18.562 8.789 1 84.12 72 GLN B C 1
ATOM 1774 O O . GLN B 1 72 ? 16.453 19.031 7.75 1 84.12 72 GLN B O 1
ATOM 1779 N N . GLY B 1 73 ? 16.531 19.078 9.969 1 80.88 73 GLY B N 1
ATOM 1780 C CA . GLY B 1 73 ? 15.688 20.25 10.094 1 80.88 73 GLY B CA 1
ATOM 1781 C C . GLY B 1 73 ? 14.203 19.938 9.984 1 80.88 73 GLY B C 1
ATOM 1782 O O . GLY B 1 73 ? 13.766 18.844 10.359 1 80.88 73 GLY B O 1
ATOM 1783 N N . GLU B 1 74 ? 13.453 20.953 9.531 1 81.06 74 GLU B N 1
ATOM 1784 C CA . GLU B 1 74 ? 12 20.781 9.469 1 81.06 74 GLU B CA 1
ATOM 1785 C C . GLU B 1 74 ? 11.57 20.266 8.094 1 81.06 74 GLU B C 1
ATOM 1787 O O . GLU B 1 74 ? 12.094 20.703 7.07 1 81.06 74 GLU B O 1
ATOM 1792 N N . LEU B 1 75 ? 10.711 19.312 8.102 1 83.25 75 LEU B N 1
ATOM 1793 C CA . LEU B 1 75 ? 10.117 18.812 6.863 1 83.25 75 LEU B CA 1
ATOM 1794 C C . LEU B 1 75 ? 9.109 19.828 6.309 1 83.25 75 LEU B C 1
ATOM 1796 O O . LEU B 1 75 ? 8.281 20.359 7.059 1 83.25 75 LEU B O 1
ATOM 1800 N N . PRO B 1 76 ? 9.242 20.125 5.047 1 83.25 76 PRO B N 1
ATOM 1801 C CA . PRO B 1 76 ? 8.234 21.016 4.465 1 83.25 76 PRO B CA 1
ATOM 1802 C C . PRO B 1 76 ? 6.809 20.531 4.695 1 83.25 76 PRO B C 1
ATOM 1804 O O . PRO B 1 76 ? 6.535 19.328 4.578 1 83.25 76 PRO B O 1
ATOM 1807 N N . ALA B 1 77 ? 6.043 21.516 4.988 1 82.12 77 ALA B N 1
ATOM 1808 C CA . ALA B 1 77 ? 4.637 21.203 5.238 1 82.12 77 ALA B CA 1
ATOM 1809 C C . ALA B 1 77 ? 4.004 20.547 4.02 1 82.12 77 ALA B C 1
ATOM 1811 O O . ALA B 1 77 ? 4.23 20.969 2.885 1 82.12 77 ALA B O 1
ATOM 1812 N N . GLY B 1 78 ? 3.297 19.484 4.219 1 89.12 78 GLY B N 1
ATOM 1813 C CA . GLY B 1 78 ? 2.518 18.859 3.154 1 89.12 78 GLY B CA 1
ATOM 1814 C C . GLY B 1 78 ? 3.285 17.812 2.381 1 89.12 78 GLY B C 1
ATOM 1815 O O . GLY B 1 78 ? 2.721 17.125 1.525 1 89.12 78 GLY B O 1
ATOM 1816 N N . LEU B 1 79 ? 4.555 17.688 2.654 1 92.75 79 LEU B N 1
ATOM 1817 C CA . LEU B 1 79 ? 5.41 16.797 1.896 1 92.75 79 LEU B CA 1
ATOM 1818 C C . LEU B 1 79 ? 4.844 15.375 1.897 1 92.75 79 LEU B C 1
ATOM 1820 O O . LEU B 1 79 ? 4.668 14.773 0.837 1 92.75 79 LEU B O 1
ATOM 1824 N N . THR B 1 80 ? 4.555 14.844 3.09 1 95.31 80 THR B N 1
ATOM 1825 C CA . THR B 1 80 ? 4.062 13.477 3.186 1 95.31 80 THR B CA 1
ATOM 1826 C C . THR B 1 80 ? 2.645 13.367 2.629 1 95.31 80 THR B C 1
ATOM 1828 O O . THR B 1 80 ? 2.303 12.383 1.975 1 9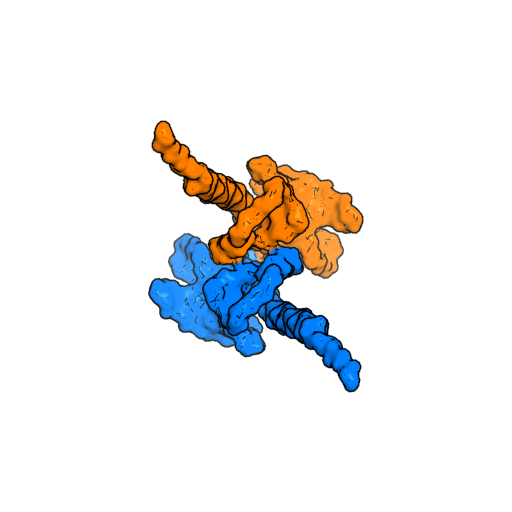5.31 80 THR B O 1
ATOM 1831 N N . GLU B 1 81 ? 1.863 14.43 2.836 1 93.12 81 GLU B N 1
ATOM 1832 C CA . GLU B 1 81 ? 0.487 14.445 2.348 1 93.12 81 GLU B CA 1
ATOM 1833 C C . GLU B 1 81 ? 0.442 14.391 0.823 1 93.12 81 GLU B C 1
ATOM 1835 O O . GLU B 1 81 ? -0.354 13.648 0.246 1 93.12 81 GLU B O 1
ATOM 1840 N N . ARG B 1 82 ? 1.264 15.172 0.21 1 93.88 82 ARG B N 1
ATOM 1841 C CA . ARG B 1 82 ? 1.288 15.219 -1.249 1 93.88 82 ARG B CA 1
ATOM 1842 C C . ARG B 1 82 ? 1.735 13.883 -1.831 1 93.88 82 ARG B C 1
ATOM 1844 O O . ARG B 1 82 ? 1.21 13.438 -2.854 1 93.88 82 ARG B O 1
ATOM 1851 N N . TRP B 1 83 ? 2.729 13.273 -1.247 1 96.25 83 TRP B N 1
ATOM 1852 C CA . TRP B 1 83 ? 3.162 11.945 -1.68 1 96.25 83 TRP B CA 1
ATOM 1853 C C . TRP B 1 83 ? 2.008 10.953 -1.623 1 96.25 83 TRP B C 1
ATOM 1855 O O . TRP B 1 83 ? 1.734 10.25 -2.602 1 96.25 83 TRP B O 1
ATOM 1865 N N . ASN B 1 84 ? 1.322 10.898 -0.435 1 97.06 84 ASN B N 1
ATOM 1866 C CA . ASN B 1 84 ? 0.297 9.891 -0.197 1 97.06 84 ASN B CA 1
ATOM 1867 C C . ASN B 1 84 ? -0.942 10.133 -1.053 1 97.06 84 ASN B C 1
ATOM 1869 O O . ASN B 1 84 ? -1.735 9.219 -1.281 1 97.06 84 ASN B O 1
ATOM 1873 N N . LEU B 1 85 ? -1.061 11.336 -1.538 1 93.5 85 LEU B N 1
ATOM 1874 C CA . LEU B 1 85 ? -2.145 11.695 -2.447 1 93.5 85 LEU B CA 1
ATOM 1875 C C . LEU B 1 85 ? -1.831 11.242 -3.869 1 93.5 85 LEU B C 1
ATOM 1877 O O . LEU B 1 85 ? -2.709 10.734 -4.57 1 93.5 85 LEU B O 1
ATOM 1881 N N . SER B 1 86 ? -0.617 11.273 -4.277 1 94.81 86 SER B N 1
ATOM 1882 C CA . SER B 1 86 ? -0.289 11.219 -5.699 1 94.81 86 SER B CA 1
ATOM 1883 C C . SER B 1 86 ? 0.382 9.898 -6.062 1 94.81 86 SER B C 1
ATOM 1885 O O . SER B 1 86 ? 0.456 9.539 -7.242 1 94.81 86 SER B O 1
ATOM 1887 N N . ARG B 1 87 ? 0.92 9.203 -5.098 1 96.19 87 ARG B N 1
ATOM 1888 C CA . ARG B 1 87 ? 1.696 8.008 -5.41 1 96.19 87 ARG B CA 1
ATOM 1889 C C . ARG B 1 87 ? 0.947 6.742 -5 1 96.19 87 ARG B C 1
ATOM 1891 O O . ARG B 1 87 ? 0.207 6.746 -4.012 1 96.19 87 ARG B O 1
ATOM 1898 N N . ARG B 1 88 ? 1.155 5.754 -5.801 1 97.81 88 ARG B N 1
ATOM 1899 C CA . ARG B 1 88 ? 0.561 4.453 -5.512 1 97.81 88 ARG B CA 1
ATOM 1900 C C . ARG B 1 88 ? 1.596 3.492 -4.938 1 97.81 88 ARG B C 1
ATOM 1902 O O . ARG B 1 88 ? 2.801 3.705 -5.09 1 97.81 88 ARG B O 1
ATOM 1909 N N . PHE B 1 89 ? 1.184 2.516 -4.168 1 98.19 89 PHE B N 1
ATOM 1910 C CA . PHE B 1 89 ? 1.891 1.331 -3.695 1 98.19 89 PHE B CA 1
ATOM 1911 C C . PHE B 1 89 ? 2.713 1.65 -2.455 1 98.19 89 PHE B C 1
ATOM 1913 O O . PHE B 1 89 ? 2.975 0.77 -1.632 1 98.19 89 PHE B O 1
ATOM 1920 N N . GLY B 1 90 ? 3.15 2.871 -2.381 1 98.12 90 GLY B N 1
ATOM 1921 C CA . GLY B 1 90 ? 3.967 3.25 -1.238 1 98.12 90 GLY B CA 1
ATOM 1922 C C . GLY B 1 90 ? 3.293 4.266 -0.336 1 98.12 90 GLY B C 1
ATOM 1923 O O . GLY B 1 90 ? 2.615 5.18 -0.817 1 98.12 90 GLY B O 1
ATOM 1924 N N . ARG B 1 91 ? 3.5 4.168 0.938 1 98.19 91 ARG B N 1
ATOM 1925 C CA . ARG B 1 91 ? 3.014 5.109 1.944 1 98.19 91 ARG B CA 1
ATOM 1926 C C . ARG B 1 91 ? 4.172 5.859 2.598 1 98.19 91 ARG B C 1
ATOM 1928 O O . ARG B 1 91 ? 5.18 5.254 2.967 1 98.19 91 ARG B O 1
ATOM 1935 N N . LEU B 1 92 ? 4.059 7.168 2.656 1 97.69 92 LEU B N 1
ATOM 1936 C CA . LEU B 1 92 ? 5.094 8.008 3.242 1 97.69 92 LEU B CA 1
ATOM 1937 C C . LEU B 1 92 ? 4.629 8.602 4.566 1 97.69 92 LEU B C 1
ATOM 1939 O O . LEU B 1 92 ? 3.508 9.102 4.668 1 97.69 92 LEU B O 1
ATOM 1943 N N . SER B 1 93 ? 5.441 8.484 5.57 1 97.31 93 SER B N 1
ATOM 1944 C CA . SER B 1 93 ? 5.109 9.031 6.887 1 97.31 93 SER B CA 1
ATOM 1945 C C . SER B 1 93 ? 6.352 9.555 7.594 1 97.31 93 SER B C 1
ATOM 1947 O O . SER B 1 93 ? 7.473 9.172 7.262 1 97.31 93 SER B O 1
ATOM 1949 N N . GLN B 1 94 ? 6.125 10.461 8.461 1 94.81 94 GLN B N 1
ATOM 1950 C CA . GLN B 1 94 ? 7.199 10.938 9.328 1 94.81 94 GLN B CA 1
ATOM 1951 C C . GLN B 1 94 ? 7.168 10.242 10.68 1 94.81 94 GLN B C 1
ATOM 1953 O O . GLN B 1 94 ? 6.129 10.203 11.344 1 94.81 94 GLN B O 1
ATOM 1958 N N . GLN B 1 95 ? 8.258 9.711 11.07 1 93.44 95 GLN B N 1
ATOM 1959 C CA . GLN B 1 95 ? 8.453 9.055 12.359 1 93.44 95 GLN B CA 1
ATOM 1960 C C . GLN B 1 95 ? 9.609 9.68 13.133 1 93.44 95 GLN B C 1
ATOM 1962 O O . GLN B 1 95 ? 10.766 9.266 12.977 1 93.44 95 GLN B O 1
ATOM 1967 N N . GLY B 1 96 ? 9.172 10.594 14.07 1 90.94 96 GLY B N 1
ATOM 1968 C CA . GLY B 1 96 ? 10.227 11.344 14.734 1 90.94 96 GLY B CA 1
ATOM 1969 C C . GLY B 1 96 ? 11.125 12.102 13.773 1 90.94 96 GLY B C 1
ATOM 1970 O O . GLY B 1 96 ? 10.648 12.922 12.992 1 90.94 96 GLY B O 1
ATOM 1971 N N . GLU B 1 97 ? 12.367 11.688 13.734 1 93.25 97 GLU B N 1
ATOM 1972 C CA . GLU B 1 97 ? 13.359 12.352 12.898 1 93.25 97 GLU B CA 1
ATOM 1973 C C . GLU B 1 97 ? 13.562 11.602 11.586 1 93.25 97 GLU B C 1
ATOM 1975 O O . GLU B 1 97 ? 14.516 11.883 10.844 1 93.25 97 GLU B O 1
ATOM 1980 N N . PHE B 1 98 ? 12.664 10.75 11.305 1 95.62 98 PHE B N 1
ATOM 1981 C CA . PHE B 1 98 ? 12.828 9.961 10.094 1 95.62 98 PHE B CA 1
ATOM 1982 C C . PHE B 1 98 ? 11.641 10.148 9.156 1 95.62 98 PHE B C 1
ATOM 1984 O O . PHE B 1 98 ? 10.5 10.234 9.609 1 95.62 98 PHE B O 1
ATOM 1991 N N . LEU B 1 99 ? 11.953 10.297 7.891 1 96.81 99 LEU B N 1
ATOM 1992 C CA . LEU B 1 99 ? 10.984 10.125 6.816 1 96.81 99 LEU B CA 1
ATOM 1993 C C . LEU B 1 99 ? 11 8.695 6.293 1 96.81 99 LEU B C 1
ATOM 1995 O O . LEU B 1 99 ? 12.039 8.203 5.844 1 96.81 99 LEU B O 1
ATOM 1999 N N . VAL B 1 100 ? 9.844 8.031 6.391 1 97.94 100 VAL B N 1
ATOM 2000 C CA . VAL B 1 100 ? 9.812 6.59 6.152 1 97.94 100 VAL B CA 1
ATOM 2001 C C . VAL B 1 100 ? 8.859 6.273 5.004 1 97.94 100 VAL B C 1
ATOM 2003 O O . VAL B 1 100 ? 7.684 6.637 5.051 1 97.94 100 VAL B O 1
ATOM 2006 N N . MET B 1 101 ? 9.367 5.648 3.949 1 98.44 101 MET B N 1
ATOM 2007 C CA . MET B 1 101 ? 8.555 5.109 2.869 1 98.44 101 MET B CA 1
ATOM 2008 C C . MET B 1 101 ? 8.414 3.594 2.994 1 98.44 101 MET B C 1
ATOM 2010 O O . MET B 1 101 ? 9.414 2.887 3.15 1 98.44 101 MET B O 1
ATOM 2014 N N . GLU B 1 102 ? 7.129 3.137 2.936 1 98.75 102 GLU B N 1
ATOM 2015 C CA . GLU B 1 102 ? 6.902 1.706 3.113 1 98.75 102 GLU B CA 1
ATOM 2016 C C . GLU B 1 102 ? 5.996 1.151 2.018 1 98.75 102 GLU B C 1
ATOM 2018 O O . GLU B 1 102 ? 5.082 1.836 1.557 1 98.75 102 GLU B O 1
ATOM 2023 N N . MET B 1 103 ? 6.234 -0.068 1.573 1 98.75 103 MET B N 1
ATOM 2024 C CA . MET B 1 103 ? 5.406 -0.844 0.656 1 98.75 103 MET B CA 1
ATOM 2025 C C . MET B 1 103 ? 5.109 -2.227 1.227 1 98.75 103 MET B C 1
ATOM 2027 O O . MET B 1 103 ? 6.031 -2.99 1.522 1 98.75 103 MET B O 1
ATOM 2031 N N . ASP B 1 104 ? 3.85 -2.541 1.38 1 98.75 104 ASP B N 1
ATOM 2032 C CA . ASP B 1 104 ? 3.426 -3.836 1.904 1 98.75 104 ASP B CA 1
ATOM 2033 C C . ASP B 1 104 ? 3.172 -4.832 0.774 1 98.75 104 ASP B C 1
ATOM 2035 O O . ASP B 1 104 ? 2.613 -4.469 -0.263 1 98.75 104 ASP B O 1
ATOM 2039 N N . VAL B 1 105 ? 3.613 -6.07 0.976 1 98.75 105 VAL B N 1
ATOM 2040 C CA . VAL B 1 105 ? 3.428 -7.137 -0.004 1 98.75 105 VAL B CA 1
ATOM 2041 C C . VAL B 1 105 ? 2.732 -8.328 0.651 1 98.75 105 VAL B C 1
ATOM 2043 O O . VAL B 1 105 ? 3.133 -8.773 1.73 1 98.75 105 VAL B O 1
ATOM 2046 N N . ILE B 1 106 ? 1.713 -8.836 0 1 98.44 106 ILE B N 1
ATOM 2047 C CA . ILE B 1 106 ? 0.972 -9.984 0.508 1 98.44 106 ILE B CA 1
ATOM 2048 C C . ILE B 1 106 ? 1.16 -11.172 -0.429 1 98.44 106 ILE B C 1
ATOM 2050 O O . ILE B 1 106 ? 0.944 -11.062 -1.639 1 98.44 106 ILE B O 1
ATOM 2054 N N . VAL B 1 107 ? 1.54 -12.312 0.164 1 98.56 107 VAL B N 1
ATOM 2055 C CA . VAL B 1 107 ? 1.688 -13.516 -0.649 1 98.56 107 VAL B CA 1
ATOM 2056 C C . VAL B 1 107 ? 0.64 -14.547 -0.239 1 98.56 107 VAL B C 1
ATOM 2058 O O . VAL B 1 107 ? 0.55 -15.625 -0.838 1 98.56 107 VAL B O 1
ATOM 2061 N N . ALA B 1 108 ? -0.181 -14.227 0.823 1 98.12 108 ALA B N 1
ATOM 2062 C CA . ALA B 1 108 ? -1.244 -15.125 1.277 1 98.12 108 ALA B CA 1
ATOM 2063 C C . ALA B 1 108 ? -2.123 -15.562 0.112 1 98.12 108 ALA B C 1
ATOM 2065 O O . ALA B 1 108 ? -2.463 -14.758 -0.759 1 98.12 108 ALA B O 1
ATOM 2066 N N . GLY B 1 109 ? -2.564 -16.828 0.066 1 97.25 109 GLY B N 1
ATOM 2067 C CA . GLY B 1 109 ? -3.336 -17.391 -1.027 1 97.25 109 GLY B CA 1
ATOM 2068 C C . GLY B 1 109 ? -2.473 -17.938 -2.148 1 97.25 109 GLY B C 1
ATOM 2069 O O . GLY B 1 109 ? -2.896 -18.828 -2.895 1 97.25 109 GLY B O 1
ATOM 2070 N N . GLY B 1 110 ? -1.313 -17.266 -2.416 1 98 110 GLY B N 1
ATOM 2071 C CA . GLY B 1 110 ? -0.351 -17.812 -3.357 1 98 110 GLY B CA 1
ATOM 2072 C C . GLY B 1 110 ? -0.052 -16.891 -4.52 1 98 110 GLY B C 1
ATOM 2073 O O . GLY B 1 110 ? -0.965 -16.469 -5.227 1 98 110 GLY B O 1
ATOM 2074 N N . VAL B 1 111 ? 1.236 -16.672 -4.73 1 98.25 111 VAL B N 1
ATOM 2075 C CA . VAL B 1 111 ? 1.679 -15.859 -5.859 1 98.25 111 VAL B CA 1
ATOM 2076 C C . VAL B 1 111 ? 2.783 -16.594 -6.617 1 98.25 111 VAL B C 1
ATOM 2078 O O . VAL B 1 111 ? 3.424 -17.5 -6.074 1 98.25 111 VAL B O 1
ATOM 2081 N N . SER B 1 112 ? 3.006 -16.234 -7.824 1 97.75 112 SER B N 1
ATOM 2082 C CA . SER B 1 112 ? 4.109 -16.812 -8.586 1 97.75 112 SER B CA 1
ATOM 2083 C C . SER B 1 112 ? 5.438 -16.172 -8.203 1 97.75 112 SER B C 1
ATOM 2085 O O . SER B 1 112 ? 5.473 -15.055 -7.68 1 97.75 112 SER B O 1
ATOM 2087 N N . PRO B 1 113 ? 6.523 -16.875 -8.43 1 97 113 PRO B N 1
ATOM 2088 C CA . PRO B 1 113 ? 7.824 -16.234 -8.266 1 97 113 PRO B CA 1
ATOM 2089 C C . PRO B 1 113 ? 7.961 -14.961 -9.109 1 97 113 PRO B C 1
ATOM 2091 O O . PRO B 1 113 ? 8.594 -13.992 -8.68 1 97 113 PRO B O 1
ATOM 2094 N N . ALA B 1 114 ? 7.355 -14.969 -10.258 1 97.31 114 ALA B N 1
ATOM 2095 C CA . ALA B 1 114 ? 7.41 -13.797 -11.125 1 97.31 114 ALA B CA 1
ATOM 2096 C C . ALA B 1 114 ? 6.668 -12.617 -10.5 1 97.31 114 ALA B C 1
ATOM 2098 O O . ALA B 1 114 ? 7.066 -11.461 -10.672 1 97.31 114 ALA B O 1
ATOM 2099 N N . ASN B 1 115 ? 5.602 -12.891 -9.812 1 98.31 115 ASN B N 1
ATOM 2100 C CA . ASN B 1 115 ? 4.891 -11.828 -9.117 1 98.31 115 ASN B CA 1
ATOM 2101 C C . ASN B 1 115 ? 5.738 -11.227 -8 1 98.31 115 ASN B C 1
ATOM 2103 O O . ASN B 1 115 ? 5.773 -10.008 -7.832 1 98.31 115 ASN B O 1
ATOM 2107 N N . LEU B 1 116 ? 6.387 -12.086 -7.23 1 98.56 116 LEU B N 1
ATOM 2108 C CA . LEU B 1 116 ? 7.273 -11.594 -6.184 1 98.56 116 LEU B CA 1
ATOM 2109 C C . LEU B 1 116 ? 8.375 -10.719 -6.766 1 98.56 116 LEU B C 1
ATOM 2111 O O . LEU B 1 116 ? 8.68 -9.656 -6.223 1 98.56 116 LEU B O 1
ATOM 2115 N N . ARG B 1 117 ? 8.898 -11.117 -7.863 1 97.94 117 ARG B N 1
ATOM 2116 C CA . ARG B 1 117 ? 9.914 -10.32 -8.547 1 97.94 117 ARG B CA 1
ATOM 2117 C C . ARG B 1 117 ? 9.352 -8.969 -8.977 1 97.94 117 ARG B C 1
ATOM 2119 O O . ARG B 1 117 ? 10.039 -7.949 -8.898 1 97.94 117 ARG B O 1
ATOM 2126 N N . SER B 1 118 ? 8.141 -8.953 -9.422 1 98 118 SER B N 1
ATOM 2127 C CA . SER B 1 118 ? 7.496 -7.703 -9.82 1 98 118 SER B CA 1
ATOM 2128 C C . SER B 1 118 ? 7.406 -6.73 -8.648 1 98 118 SER B C 1
ATOM 2130 O O . SER B 1 118 ? 7.574 -5.52 -8.828 1 98 118 SER B O 1
ATOM 2132 N N . HIS B 1 119 ? 7.137 -7.273 -7.453 1 98.62 119 HIS B N 1
ATOM 2133 C CA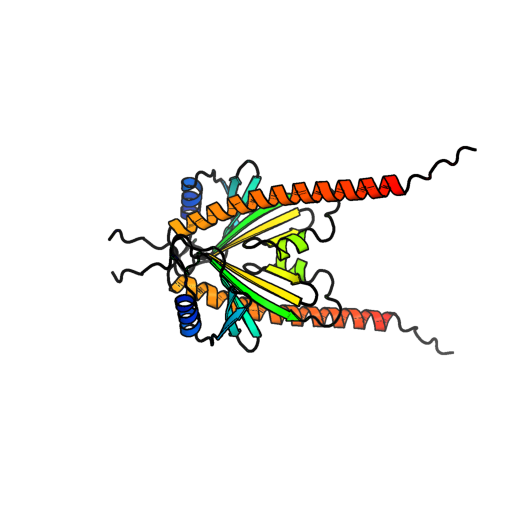 . HIS B 1 119 ? 7.09 -6.422 -6.27 1 98.62 119 HIS B CA 1
ATOM 2134 C C . HIS B 1 119 ? 8.461 -5.844 -5.953 1 98.62 119 HIS B C 1
ATOM 2136 O O . HIS B 1 119 ? 8.586 -4.672 -5.59 1 98.62 119 HIS B O 1
ATOM 2142 N N . ILE B 1 120 ? 9.484 -6.656 -6.094 1 98.56 120 ILE B N 1
ATOM 2143 C CA . ILE B 1 120 ? 10.844 -6.219 -5.816 1 98.56 120 ILE B CA 1
ATOM 2144 C C . ILE B 1 120 ? 11.242 -5.117 -6.793 1 98.56 120 ILE B C 1
ATOM 2146 O O . ILE B 1 120 ? 11.797 -4.09 -6.395 1 98.56 120 ILE B O 1
ATOM 2150 N N . GLU B 1 121 ? 10.883 -5.242 -8.016 1 97.88 121 GLU B N 1
ATOM 2151 C CA . GLU B 1 121 ? 11.164 -4.238 -9.039 1 97.88 121 GLU B CA 1
ATOM 2152 C C . GLU B 1 121 ? 10.375 -2.957 -8.781 1 97.88 121 GLU B C 1
ATOM 2154 O O . GLU B 1 121 ? 10.883 -1.854 -8.992 1 97.88 121 GLU B O 1
ATOM 2159 N N . LEU B 1 122 ? 9.188 -3.121 -8.438 1 98.06 122 LEU B N 1
ATOM 2160 C CA . LEU B 1 122 ? 8.359 -1.964 -8.117 1 98.06 122 LEU B CA 1
ATOM 2161 C C . LEU B 1 122 ? 8.953 -1.176 -6.953 1 98.06 122 LEU B C 1
ATOM 2163 O O . LEU B 1 122 ? 8.984 0.056 -6.984 1 98.06 122 LEU B O 1
ATOM 2167 N N . TRP B 1 123 ? 9.391 -1.844 -5.941 1 98.62 123 TRP B N 1
ATOM 2168 C CA . TRP B 1 123 ? 10.031 -1.179 -4.809 1 98.62 123 TRP B CA 1
ATOM 2169 C C . TRP B 1 123 ? 11.242 -0.376 -5.262 1 98.62 123 TRP B C 1
ATOM 2171 O O . TRP B 1 123 ? 11.43 0.769 -4.844 1 98.62 123 TRP B O 1
ATOM 2181 N N . ASP B 1 124 ? 12.039 -0.976 -6.078 1 98.12 124 ASP B N 1
ATOM 2182 C CA . ASP B 1 124 ? 13.195 -0.274 -6.613 1 98.12 124 ASP B CA 1
ATOM 2183 C C . ASP B 1 124 ? 12.781 1.005 -7.336 1 98.12 124 ASP B C 1
ATOM 2185 O O . ASP B 1 124 ? 13.391 2.061 -7.145 1 98.12 124 ASP B O 1
ATOM 2189 N N . ARG B 1 125 ? 11.734 0.879 -8.086 1 97.75 125 ARG B N 1
ATOM 2190 C CA . ARG B 1 125 ? 11.227 2.049 -8.789 1 97.75 125 ARG B CA 1
ATOM 2191 C C . ARG B 1 125 ? 10.711 3.098 -7.809 1 97.75 125 ARG B C 1
ATOM 2193 O O . ARG B 1 125 ? 10.945 4.293 -7.992 1 97.75 125 ARG B O 1
ATOM 2200 N N . LEU B 1 126 ? 10.047 2.666 -6.812 1 98.25 126 LEU B N 1
ATOM 2201 C CA . LEU B 1 126 ? 9.523 3.57 -5.793 1 98.25 126 LEU B CA 1
ATOM 2202 C C . LEU B 1 126 ? 10.664 4.297 -5.078 1 98.25 126 LEU B C 1
ATOM 2204 O O . LEU B 1 126 ? 10.555 5.492 -4.785 1 98.25 126 LEU B O 1
ATOM 2208 N N . LEU B 1 127 ? 11.734 3.6 -4.797 1 98.19 127 LEU B N 1
ATOM 2209 C CA . LEU B 1 127 ? 12.898 4.219 -4.172 1 98.19 127 LEU B CA 1
ATOM 2210 C C . LEU B 1 127 ? 13.453 5.344 -5.043 1 98.19 127 LEU B C 1
ATOM 2212 O O . LEU B 1 127 ? 13.758 6.426 -4.543 1 98.19 127 LEU B O 1
ATOM 2216 N N . GLN B 1 128 ? 13.5 5.047 -6.305 1 97.25 128 GLN B N 1
ATOM 2217 C CA . GLN B 1 128 ? 13.984 6.059 -7.238 1 97.25 128 GLN B CA 1
ATOM 2218 C C . GLN B 1 128 ? 13.07 7.277 -7.254 1 97.25 128 GLN B C 1
ATOM 2220 O O . GLN B 1 128 ? 13.539 8.414 -7.188 1 97.25 128 GLN B O 1
ATOM 2225 N N . GLU B 1 129 ? 11.82 7.059 -7.297 1 97 129 GLU B N 1
ATOM 2226 C CA . GLU B 1 129 ? 10.828 8.133 -7.293 1 97 129 GLU B CA 1
ATOM 2227 C C . GLU B 1 129 ? 10.891 8.938 -5.996 1 97 129 GLU B C 1
ATOM 2229 O O . GLU B 1 129 ? 10.711 10.156 -6.008 1 97 129 GLU B O 1
ATOM 2234 N N . PHE B 1 130 ? 11.125 8.219 -4.93 1 96.88 130 PHE B N 1
ATOM 2235 C CA . PHE B 1 130 ? 11.211 8.828 -3.609 1 96.88 130 PHE B CA 1
ATOM 2236 C C . PHE B 1 130 ? 12.367 9.828 -3.549 1 96.88 130 PHE B C 1
ATOM 2238 O O . PHE B 1 130 ? 12.18 10.977 -3.156 1 96.88 130 PHE B O 1
ATOM 2245 N N . ILE B 1 131 ? 13.477 9.43 -3.984 1 95.75 131 ILE B N 1
ATOM 2246 C CA . ILE B 1 131 ? 14.656 10.281 -3.955 1 95.75 131 ILE B CA 1
ATOM 2247 C C . ILE B 1 131 ? 14.461 11.469 -4.891 1 95.75 131 ILE B C 1
ATOM 2249 O O . ILE B 1 131 ? 14.789 12.602 -4.539 1 95.75 131 ILE B O 1
ATOM 2253 N N . ALA B 1 132 ? 13.953 11.164 -6.066 1 95.44 132 ALA B N 1
ATOM 2254 C CA . ALA B 1 132 ? 13.664 12.25 -7.004 1 95.44 132 ALA B CA 1
ATOM 2255 C C . ALA B 1 132 ? 12.664 13.242 -6.414 1 95.44 132 ALA B C 1
ATOM 2257 O O . ALA B 1 132 ? 12.836 14.453 -6.555 1 95.44 132 ALA B O 1
ATOM 2258 N N . TYR B 1 133 ? 11.664 12.781 -5.781 1 95.94 133 TYR B N 1
ATOM 2259 C CA . TYR B 1 133 ? 10.641 13.594 -5.141 1 95.94 133 TYR B CA 1
ATOM 2260 C C . TYR B 1 133 ? 11.242 14.508 -4.078 1 95.94 133 TYR B C 1
ATOM 2262 O O . TYR B 1 133 ? 10.914 15.688 -4.012 1 95.94 133 TYR B O 1
ATOM 2270 N N . LEU B 1 134 ? 12.094 13.961 -3.254 1 92.5 134 LEU B N 1
ATOM 2271 C CA . LEU B 1 134 ? 12.727 14.742 -2.195 1 92.5 134 LEU B CA 1
ATOM 2272 C C . LEU B 1 134 ? 13.648 15.805 -2.779 1 92.5 134 LEU B C 1
ATOM 2274 O O . LEU B 1 134 ? 13.711 16.922 -2.268 1 92.5 134 LEU B O 1
ATOM 2278 N N . ARG B 1 135 ? 14.297 15.414 -3.803 1 89.69 135 ARG B N 1
ATOM 2279 C CA . ARG B 1 135 ? 15.156 16.375 -4.477 1 89.69 135 ARG B CA 1
ATOM 2280 C C . ARG B 1 135 ? 14.344 17.547 -5.031 1 89.69 135 ARG B C 1
ATOM 2282 O O . ARG B 1 135 ? 14.727 18.703 -4.871 1 89.69 135 ARG B O 1
ATOM 2289 N N . ASP B 1 136 ? 13.25 17.281 -5.621 1 87.81 136 ASP B N 1
ATOM 2290 C CA . ASP B 1 136 ? 12.367 18.297 -6.195 1 87.81 136 ASP B CA 1
ATOM 2291 C C . ASP B 1 136 ? 11.75 19.172 -5.105 1 87.81 136 ASP B C 1
ATOM 2293 O O . ASP B 1 136 ? 11.641 20.391 -5.27 1 87.81 136 ASP B O 1
ATOM 2297 N N . TYR B 1 137 ? 11.367 18.547 -4.09 1 80.62 137 TYR B N 1
ATOM 2298 C CA . TYR B 1 137 ? 10.742 19.281 -2.996 1 80.62 137 TYR B CA 1
ATOM 2299 C C . TYR B 1 137 ? 11.734 20.219 -2.324 1 80.62 137 TYR B C 1
ATOM 2301 O O . TYR B 1 137 ? 11.383 21.344 -1.954 1 80.62 137 TYR B O 1
ATOM 2309 N N . SER B 1 138 ? 12.922 19.797 -2.145 1 75.75 138 SER B N 1
ATOM 2310 C CA . SER B 1 138 ? 13.977 20.625 -1.56 1 75.75 138 SER B CA 1
ATOM 2311 C C . SER B 1 138 ? 14.297 21.828 -2.445 1 75.75 138 SER B C 1
ATOM 2313 O O . SER B 1 138 ? 14.516 22.922 -1.946 1 75.75 138 SER B O 1
ATOM 2315 N N . ARG B 1 139 ? 14.305 21.547 -3.662 1 76.31 139 ARG B N 1
ATOM 2316 C CA . ARG B 1 139 ? 14.57 22.625 -4.605 1 76.31 139 ARG B CA 1
ATOM 2317 C C . ARG B 1 139 ? 13.469 23.688 -4.562 1 76.31 139 ARG B C 1
ATOM 2319 O O . ARG B 1 139 ? 13.75 24.891 -4.555 1 76.31 139 ARG B O 1
ATOM 2326 N N . LEU B 1 140 ? 12.297 23.203 -4.492 1 70.19 140 LEU B N 1
ATOM 2327 C CA . LEU B 1 140 ? 11.156 24.109 -4.449 1 70.19 140 LEU B CA 1
ATOM 2328 C C . LEU B 1 140 ? 11.133 24.891 -3.145 1 70.19 140 LEU B C 1
ATOM 2330 O O . LEU B 1 140 ? 10.836 26.094 -3.141 1 70.19 140 LEU B O 1
ATOM 2334 N N . ALA B 1 141 ? 11.453 24.25 -2.088 1 68.56 141 ALA B N 1
ATOM 2335 C CA . ALA B 1 141 ? 11.508 24.906 -0.785 1 68.56 141 ALA B CA 1
ATOM 2336 C C . ALA B 1 141 ? 12.609 25.969 -0.747 1 68.56 141 ALA B C 1
ATOM 2338 O O . ALA B 1 141 ? 12.414 27.047 -0.192 1 68.56 141 ALA B O 1
ATOM 2339 N N . ALA B 1 142 ? 13.727 25.672 -1.364 1 69.94 142 ALA B N 1
ATOM 2340 C CA . ALA B 1 142 ? 14.844 26.625 -1.426 1 69.94 142 ALA B CA 1
ATOM 2341 C C . ALA B 1 142 ? 14.492 27.828 -2.279 1 69.94 142 ALA B C 1
ATOM 2343 O O . ALA B 1 142 ? 14.844 28.969 -1.935 1 69.94 142 ALA B O 1
ATOM 2344 N N . GLU B 1 143 ? 13.82 27.516 -3.291 1 68.88 143 GLU B N 1
ATOM 2345 C CA . GLU B 1 143 ? 13.414 28.594 -4.188 1 68.88 143 GLU B CA 1
ATOM 2346 C C . GLU B 1 143 ? 12.398 29.5 -3.516 1 68.88 143 GLU B C 1
ATOM 2348 O O . GLU B 1 143 ? 12.453 30.734 -3.686 1 68.88 143 GLU B O 1
ATOM 2353 N N . GLN B 1 144 ? 11.531 28.875 -2.793 1 67.94 144 GLN B N 1
ATOM 2354 C CA . GLN B 1 144 ? 10.516 29.672 -2.098 1 67.94 144 GLN B CA 1
ATOM 2355 C C . GLN B 1 144 ? 11.133 30.5 -0.976 1 67.94 144 GLN B C 1
ATOM 2357 O O . GLN B 1 144 ? 10.742 31.641 -0.757 1 67.94 144 GLN B O 1
ATOM 2362 N N . GLN B 1 145 ? 12.062 29.969 -0.284 1 67.56 145 GLN B N 1
ATOM 2363 C CA . GLN B 1 145 ? 12.766 30.703 0.763 1 67.56 145 GLN B CA 1
ATOM 2364 C C . GLN B 1 145 ? 13.625 31.812 0.173 1 67.56 145 GLN B C 1
ATOM 2366 O O . GLN B 1 145 ? 13.75 32.906 0.766 1 67.56 145 GLN B O 1
ATOM 2371 N N . GLY B 1 146 ? 14.258 31.5 -0.891 1 67.19 146 GLY B N 1
ATOM 2372 C CA . GLY B 1 146 ? 15.016 32.531 -1.565 1 67.19 146 GLY B CA 1
ATOM 2373 C C . GLY B 1 146 ? 14.156 33.688 -2.023 1 67.19 146 GLY B C 1
ATOM 2374 O O . GLY B 1 146 ? 14.539 34.844 -1.877 1 67.19 146 GLY B O 1
ATOM 2375 N N . MET B 1 147 ? 13.062 33.375 -2.559 1 64.75 147 MET B N 1
ATOM 2376 C CA . MET B 1 147 ? 12.148 34.438 -3.023 1 64.75 147 MET B CA 1
ATOM 2377 C C . MET B 1 147 ? 11.609 35.25 -1.851 1 64.75 147 MET B C 1
ATOM 2379 O O . MET B 1 147 ? 11.445 36.469 -1.959 1 64.75 147 MET B O 1
ATOM 2383 N N . ALA B 1 148 ? 11.422 34.625 -0.673 1 67.44 148 ALA B N 1
ATOM 2384 C CA . ALA B 1 148 ? 10.93 35.312 0.52 1 67.44 148 ALA B CA 1
ATOM 2385 C C . ALA B 1 148 ? 12 36.219 1.11 1 67.44 148 ALA B C 1
ATOM 2387 O O . ALA B 1 148 ? 11.695 37.312 1.601 1 67.44 148 ALA B O 1
ATOM 2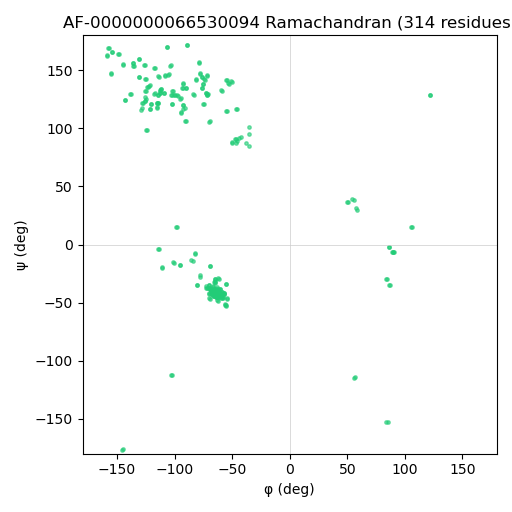388 N N . GLN B 1 149 ? 13.195 35.844 1.067 1 67.06 149 GLN B N 1
ATOM 2389 C CA . GLN B 1 149 ? 14.305 36.656 1.573 1 67.06 149 GLN B CA 1
ATOM 2390 C C . GLN B 1 149 ? 14.555 37.875 0.682 1 67.06 149 GLN B C 1
ATOM 2392 O O . GLN B 1 149 ? 14.875 38.938 1.174 1 67.06 149 GLN B O 1
ATOM 2397 N N . ASP B 1 150 ? 14.484 37.625 -0.585 1 67.62 150 ASP B N 1
ATOM 2398 C CA . ASP B 1 150 ? 14.703 38.719 -1.517 1 67.62 150 ASP B CA 1
ATOM 2399 C C . ASP B 1 150 ? 13.602 39.781 -1.394 1 67.62 150 ASP B C 1
ATOM 2401 O O . ASP B 1 150 ? 13.875 40.969 -1.462 1 67.62 150 ASP B O 1
ATOM 2405 N N . ALA B 1 151 ? 12.398 39.406 -1.017 1 69.25 151 ALA B N 1
ATOM 2406 C CA . ALA B 1 151 ? 11.266 40.312 -0.897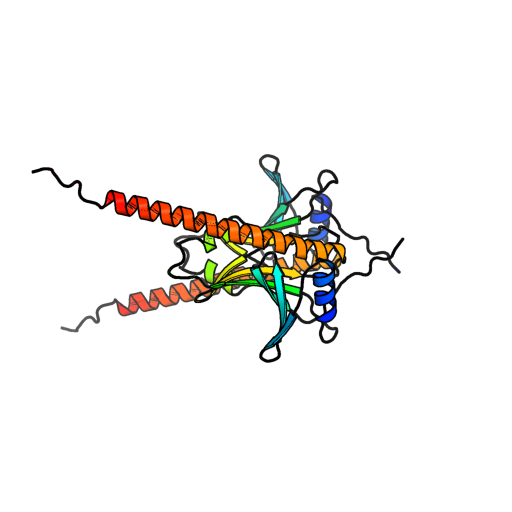 1 69.25 151 ALA B CA 1
ATOM 2407 C C . ALA B 1 151 ? 11.359 41.125 0.394 1 69.25 151 ALA B C 1
ATOM 2409 O O . ALA B 1 151 ? 10.781 42.219 0.491 1 69.25 151 ALA B O 1
ATOM 2410 N N . GLY B 1 152 ? 11.984 40.562 1.379 1 60.47 152 GLY B N 1
ATOM 2411 C CA . GLY B 1 152 ? 12.117 41.219 2.662 1 60.47 152 GLY B CA 1
ATOM 2412 C C . GLY B 1 152 ? 13.297 42.188 2.715 1 60.47 152 GLY B C 1
ATOM 2413 O O . GLY B 1 152 ? 13.516 42.844 3.729 1 60.47 152 GLY B O 1
ATOM 2414 N N . GLN B 1 153 ? 14.211 42.188 1.83 1 61.66 153 GLN B N 1
ATOM 2415 C CA . GLN B 1 153 ? 15.305 43.125 1.856 1 61.66 153 GLN B CA 1
ATOM 2416 C C . GLN B 1 153 ? 14.812 44.531 1.519 1 61.66 153 GLN B C 1
ATOM 2418 O O . GLN B 1 153 ? 14.141 44.75 0.505 1 61.66 153 GLN B O 1
ATOM 2423 N N . PRO B 1 154 ? 14.688 45.438 2.496 1 60.53 154 PRO B N 1
ATOM 2424 C CA . PRO B 1 154 ? 14.297 46.812 2.277 1 60.53 154 PRO B CA 1
ATOM 2425 C C . PRO B 1 154 ? 15.039 47.469 1.109 1 60.53 154 PRO B C 1
ATOM 2427 O O . PRO B 1 154 ? 16.203 47.125 0.851 1 60.53 154 PRO B O 1
ATOM 2430 N N . VAL B 1 155 ? 14.398 47.875 0.047 1 56.56 155 VAL B N 1
ATOM 2431 C CA . VAL B 1 155 ? 15 48.75 -0.95 1 56.56 155 VAL B CA 1
ATOM 2432 C C . VAL B 1 155 ? 15.711 49.906 -0.256 1 56.56 155 VAL B C 1
ATOM 2434 O O . VAL B 1 155 ? 15.125 50.562 0.592 1 56.56 155 VAL B O 1
ATOM 2437 N N . ASP B 1 156 ? 16.938 49.781 0.12 1 52.03 156 ASP B N 1
ATOM 2438 C CA . ASP B 1 156 ? 17.719 50.938 0.575 1 52.03 156 ASP B CA 1
ATOM 2439 C C . ASP B 1 156 ? 17.344 52.188 -0.221 1 52.03 156 ASP B C 1
ATOM 2441 O O . ASP B 1 156 ? 17.484 52.219 -1.445 1 52.03 156 ASP B O 1
ATOM 2445 N N . GLY B 1 157 ? 16.375 52.906 0.098 1 46.03 157 GLY B N 1
ATOM 2446 C CA . GLY B 1 157 ? 16.172 54.25 -0.365 1 46.03 157 GLY B CA 1
ATOM 2447 C C . GLY B 1 157 ? 17.438 55.094 -0.332 1 46.03 157 GLY B C 1
ATOM 2448 O O . GLY B 1 157 ? 18.125 55.125 0.683 1 46.03 157 GLY B O 1
ATOM 2449 N N . GLU B 1 158 ? 18.188 55.125 -1.441 1 47.62 158 GLU B N 1
ATOM 2450 C CA . GLU B 1 158 ? 19.188 56.188 -1.548 1 47.62 158 GLU B CA 1
ATOM 2451 C C . GLU B 1 158 ? 18.688 57.5 -0.905 1 47.62 158 GLU B C 1
ATOM 2453 O O . GLU B 1 158 ? 17.625 58 -1.278 1 47.62 158 GLU B O 1
ATOM 2458 N N . ALA B 1 159 ? 19.094 57.688 0.396 1 38.56 159 ALA B N 1
ATOM 2459 C CA . ALA B 1 159 ? 19.234 59.125 0.698 1 38.56 159 ALA B CA 1
ATOM 2460 C C . ALA B 1 159 ? 20.266 59.75 -0.225 1 38.56 159 ALA B C 1
ATOM 2462 O O . ALA B 1 159 ? 21.266 59.156 -0.582 1 38.56 159 ALA B O 1
#

Organism: Pseudomonas aeruginosa (strain ATCC 15692 / DSM 22644 / CIP 104116 / JCM 14847 / LMG 12228 / 1C / PRS 101 / PAO1) (NCBI:txid208964)

Sequence (318 aa):
MNDITLIEHLSVDSLTEALQDAGYRVNRSEQNGVVQLLSASQGIGYAVRFGNPAATPASYLDFTFSCALRVQGELPAGLTERWNLSRRFGRLSQQGEFLVMEMDVIVAGGVSPANLRSHIELWDRLLQEFIAYLRDYSRLAAEQQGMAQDAGQPVDGEAMNDITLIEHLSVDSLTEALQDAGYRVNRSEQNGVVQLLSASQGIGYAVRFGNPAATPASYLDFTFSCALRVQGELPAGLTERWNLSRRFGRLSQQGEFLVMEMDVIVAGGVSPANLRSHIELWDRLLQEFIAYLRDYSRLAAEQQGMAQDAGQPVDGEA

Foldseek 3Di:
DPPFDWDQWDAPVRVCVLCVVLPWHWDWDDDPRFIWIWTDDPRFIWIKGADDADPDPRIGFKIKIKGKDFDDDDDDPCLQVVCCVPDPQWHWDDDPRIIMIMGMGGQHPTDGSVVVSVVVVVVSVVVVVVVVSVVVVVVVVVVVVVVVVVVPPPPPPDD/DPPFDWDQWDAPVRVCVLCVVLPWHWDWDDDPNFIWIWTDDPRFIWIKGADDADPDPRIGFKIKIKGKDFDDDDDDPCLQVVCCVPDPQWHWDDDPRIIMIMGMDGQHPTDGSVVVSVVVVVVSVVVVVVVVSVVVVVVVVVVVVVVVVVVPPPPPPDD

pLDDT: mean 90.2, std 13.56, range [38.22, 98.81]

Secondary structure (DSSP, 8-state):
------B-SB-HHHHHHHHHHTT---EEEEETTEEEEEEEETTEEEEEEE-SBPSSTT-BSEEEEEEEEEPPSPPPTTHHHHHHHH-SS-EEEEETTEEEEEEEEE-TT-B-HHHHHHHHHHHHHHHHHHHHHHHHHHHHHHHHHHHHHHHHS------/------B-SB-HHHHHHHHHHTT---EEEEETTEEEEEEEETTEEEEEEE-SBPSSTT-BSEEEEEEEEEPPSPPPTTHHHHHHHH-SS-EEEEETTEEEEEEEEE-TT-B-HHHHHHHHHHHHHHHHHHHHHHHHHHHHHHHHHHHHHHHTS------

Radius of gyration: 23.32 Å; Cα contacts (8 Å, |Δi|>4): 490; chains: 2; bounding box: 46×91×70 Å

InterPro domains:
  IPR019660 Putative sensory transduction regulator YbjN [PF10722] (11-134)